Protein AF-0000000068981757 (afdb_homodimer)

Sequence (372 aa):
ISCTNTSRTVYPTRSKARTVGTNPITIAAPSSKPGDEFVLDMATSAVALGKLEMCRRRGLPIPEGWGADKNGRSTSEPAVAIEEGALMPLGGEERNSGYKGYGLGMVVELFCGILADAAYGPNIRRWMNTDRAANLGQSFVAIDPNAFAPGFGQRLSEYMNIMRNLPRNQLADRLKVPRVPILKQLISCTNTSRTVYPTRSKARTVGTNPITIAAPSSKPGDEFVLDMATSAVALGKLEMCRRRGLPIPEGWGADKNGRSTSEPAVAIEEGALMPLGGEERNSGYKGYGLGMVVELFCGILADAAYGPNIRRWMNTDRAANLGQSFVAIDPNAFAPGFGQRLSEYMNIMRNLPRNQLADRLKVPRVPILKQL

InterPro domains:
  IPR003767 Malate/L-lactate dehydrogenase-like [PF02615] (1-178)
  IPR003767 Malate/L-lactate dehydrogenase-like [PTHR11091] (1-178)
  IPR036111 Malate/L-sulfolactate/L-lactate dehydrogenase-like superfamily [SSF89733] (1-173)
  IPR043143 Malate/L-sulfolactate/L-lactate dehydrogenase-like, NADPH binding domain [G3DSA:3.30.1370.60] (1-176)

Secondary structure (DSSP, 8-state):
-EEE---S-BPPTTB-S--B----EEEEE--SSTT--EEEEE-SBSS-HHHHHHHHHHT----TTSEE-TTS-EES-HHHHHHTSEEPBTT-SGGGTHHHHHHHHHHHHIIIIITTT---GGGS--TTSTTS-----EEE----GGGT-S-HHHHHHHHHHHHHTSPBPTT-SS---S----TT--/-EEE-----BPPTTB-S--B----EEEEE--SSTT--EEEEE-SBSS-HHHHHHHHHHT----TTSEE-TTS-EES-HHHHHHTSEEPBTT-SGGGTHHHHHHHHHHHHIIIIITTT---GGGS--TTSTTS-----EEE----GGGT-S-HHHHHHHHHHHHHTSPBPTT-SS---S----TT--

Solvent-accessible surface area (backbone atoms only — not comparable to full-atom values): 18644 Å² total; per-residue (Å²): 62,37,33,34,38,52,66,56,44,15,23,43,52,43,22,44,42,62,68,37,24,43,16,35,43,32,42,66,45,76,32,70,41,92,88,32,32,38,29,42,76,41,55,24,17,25,54,57,70,66,58,44,50,49,28,42,75,68,71,39,74,45,59,78,26,39,21,14,31,61,59,44,44,68,33,42,46,36,59,46,13,70,76,56,33,19,35,19,14,22,18,18,47,67,92,40,34,3,51,56,16,32,47,49,24,48,49,24,39,42,49,7,10,41,38,61,66,29,64,45,64,75,71,38,56,66,70,76,51,78,78,65,80,79,70,64,22,69,34,78,52,86,79,67,50,70,80,67,33,83,63,40,26,55,50,38,28,52,40,48,51,53,63,56,64,52,56,60,14,84,86,36,93,61,58,75,67,57,38,69,69,72,68,66,84,104,62,37,30,35,37,50,67,58,45,16,24,41,51,45,22,46,40,64,66,36,23,43,16,33,43,32,41,67,45,77,31,69,41,93,88,33,32,38,28,40,76,41,54,24,20,24,54,57,69,67,58,44,51,51,29,40,75,69,71,39,74,44,58,76,26,39,21,14,29,61,59,44,44,67,32,42,46,35,58,48,14,68,75,56,34,19,34,18,15,22,18,19,47,67,94,40,32,3,51,55,16,32,46,48,23,48,49,23,39,42,50,9,9,43,40,62,67,30,63,44,64,77,71,38,56,66,69,76,52,76,78,64,78,79,71,65,23,67,33,77,50,86,80,66,52,72,77,66,31,81,63,41,24,55,49,38,29,52,39,48,53,51,62,55,64,51,55,60,14,84,86,35,92,63,60,75,67,57,37,71,70,70,70,66,83,104

pLDDT: mean 83.39, std 18.94, range [26.08, 97.56]

Foldseek 3Di:
DKWKFDDQFEAAAPGFDRWFALTWDWDWDAAPDPFLIFIDIGGQFQDHLVVLVVCQVVVHFQDFQQFDANVRHTGRHSCRRRPGGGGQGRLGHVVSPSNVSSVVRVVSLCQFPVVVVFQGTPSVDPPVVVPDDSRMGMHDDDDDPVVPPPDPNVVSSVVSVPQFPDDDDPVDPGDDGRTPPPPPVD/DKWKFDDQFEAAAPGFDRWFALTWDWDWDAAPDPFLIFIDIGGQFQDDLVVLVVCQVVVHFQDFQQFDANVRHTGRHSCRRRPGGGGQGRLGHVVSPSNVSSVVRVVSLCQFPVVVVHQGTPSLDPPVVVPDDSRMGMHDDDDDVVVPPPDVNVVSSVVSVPQFPDDDDPVDPGDDGRTDPPPPVD

Structure (mmCIF, N/CA/C/O backbone):
data_AF-0000000068981757-model_v1
#
loop_
_entity.id
_entity.type
_entity.pdbx_description
1 polymer 'Putative oxidoreductase YjmC'
#
loop_
_atom_site.group_PDB
_atom_site.id
_atom_site.type_symbol
_atom_site.label_atom_id
_atom_site.label_alt_id
_atom_site.label_comp_id
_atom_site.label_asym_id
_atom_site.label_entity_id
_atom_site.label_seq_id
_atom_site.pdbx_PDB_ins_code
_atom_site.Cartn_x
_atom_site.Cartn_y
_atom_site.Cartn_z
_atom_site.occupancy
_atom_site.B_iso_or_equiv
_atom_site.auth_seq_id
_atom_site.auth_comp_id
_atom_site.auth_asym_id
_atom_site.auth_atom_id
_atom_site.pdbx_PDB_model_num
ATOM 1 N N . ILE A 1 1 ? 11.672 3.875 -10.422 1 90.81 1 ILE A N 1
ATOM 2 C CA . ILE A 1 1 ? 10.719 4.254 -9.383 1 90.81 1 ILE A CA 1
ATOM 3 C C . ILE A 1 1 ? 10.508 5.766 -9.406 1 90.81 1 ILE A C 1
ATOM 5 O O . ILE A 1 1 ? 11.469 6.535 -9.422 1 90.81 1 ILE A O 1
ATOM 9 N N . SER A 1 2 ? 9.328 6.086 -9.555 1 91.25 2 SER A N 1
ATOM 10 C CA . SER A 1 2 ? 9.008 7.508 -9.547 1 91.25 2 SER A CA 1
ATOM 11 C C . SER A 1 2 ? 7.875 7.816 -8.578 1 91.25 2 SER A C 1
ATOM 13 O O . SER A 1 2 ? 6.949 7.016 -8.422 1 91.25 2 SER A O 1
ATOM 15 N N . CYS A 1 3 ? 7.984 8.906 -7.875 1 91.12 3 CYS A N 1
ATOM 16 C CA . CYS A 1 3 ? 6.949 9.383 -6.965 1 91.12 3 CYS A CA 1
ATOM 17 C C . CYS A 1 3 ? 6.641 10.852 -7.223 1 91.12 3 CYS A C 1
ATOM 19 O O . CYS A 1 3 ? 7.516 11.617 -7.641 1 91.12 3 CYS A O 1
ATOM 21 N N . THR A 1 4 ? 5.41 11.18 -7.047 1 87.31 4 THR A N 1
ATOM 22 C CA . THR A 1 4 ? 4.984 12.57 -7.172 1 87.31 4 THR A CA 1
ATOM 23 C C . THR A 1 4 ? 4.051 12.953 -6.031 1 87.31 4 THR A C 1
ATOM 25 O O . THR A 1 4 ? 3.133 12.203 -5.691 1 87.31 4 THR A O 1
ATOM 28 N N . ASN A 1 5 ? 4.391 13.984 -5.379 1 87.06 5 ASN A N 1
ATOM 29 C CA . ASN A 1 5 ? 3.459 14.508 -4.387 1 87.06 5 ASN A CA 1
ATOM 30 C C . ASN A 1 5 ? 2.354 15.336 -5.035 1 87.06 5 ASN A C 1
ATOM 32 O O . ASN A 1 5 ? 2.592 16.031 -6.023 1 87.06 5 ASN A O 1
ATOM 36 N N . THR A 1 6 ? 1.183 15.18 -4.562 1 85.44 6 THR A N 1
ATOM 37 C CA . THR A 1 6 ? 0.038 15.883 -5.129 1 85.44 6 THR A CA 1
ATOM 38 C C . THR A 1 6 ? -0.655 16.734 -4.066 1 85.44 6 THR A C 1
ATOM 40 O O . THR A 1 6 ? -0.184 16.812 -2.928 1 85.44 6 THR A O 1
ATOM 43 N N . SER A 1 7 ? -1.714 17.344 -4.465 1 85.31 7 SER A N 1
ATOM 44 C CA . SER A 1 7 ? -2.471 18.172 -3.537 1 85.31 7 SER A CA 1
ATOM 45 C C . SER A 1 7 ? -3.025 17.359 -2.379 1 85.31 7 SER A C 1
ATOM 47 O O . SER A 1 7 ? -3.312 16.172 -2.535 1 85.31 7 SER A O 1
ATOM 49 N N . ARG A 1 8 ? -3.154 18.031 -1.293 1 88.81 8 ARG A N 1
ATOM 50 C CA . ARG A 1 8 ? -3.643 17.391 -0.076 1 88.81 8 ARG A CA 1
ATOM 51 C C . ARG A 1 8 ? -5.133 17.078 -0.18 1 88.81 8 ARG A C 1
ATOM 53 O O . ARG A 1 8 ? -5.965 18 -0.172 1 88.81 8 ARG A O 1
ATOM 60 N N . THR A 1 9 ? -5.496 15.805 -0.36 1 93.44 9 THR A N 1
ATOM 61 C CA . THR A 1 9 ? -6.895 15.43 -0.551 1 93.44 9 THR A CA 1
ATOM 62 C C . THR A 1 9 ? -7.238 14.195 0.274 1 93.44 9 THR A C 1
ATOM 64 O O . THR A 1 9 ? -8.336 13.648 0.149 1 93.44 9 THR A O 1
ATOM 67 N N . VAL A 1 10 ? -6.344 13.75 1.125 1 96.06 10 VAL A N 1
ATOM 68 C CA . VAL A 1 10 ? -6.539 12.508 1.862 1 96.06 10 VAL A CA 1
ATOM 69 C C . VAL A 1 10 ? -6.461 12.773 3.363 1 96.06 10 VAL A C 1
ATOM 71 O O . VAL A 1 10 ? -5.594 13.523 3.822 1 96.06 10 VAL A O 1
ATOM 74 N N . TYR A 1 11 ? -7.414 12.148 4.109 1 95.44 11 TYR A N 1
ATOM 75 C CA . TYR A 1 11 ? -7.297 12.109 5.562 1 95.44 11 TYR A CA 1
ATOM 76 C C . TYR A 1 11 ? -6.305 11.039 6 1 95.44 11 TYR A C 1
ATOM 78 O O . TYR A 1 11 ? -6.473 9.859 5.68 1 95.44 11 TYR A O 1
ATOM 86 N N . PRO A 1 12 ? -5.254 11.453 6.723 1 94.44 12 PRO A N 1
ATOM 87 C CA . PRO A 1 12 ? -4.496 10.398 7.402 1 94.44 12 PRO A CA 1
ATOM 88 C C . PRO A 1 12 ? -5.359 9.562 8.344 1 94.44 12 PRO A C 1
ATOM 90 O O . PRO A 1 12 ? -6.383 10.047 8.836 1 94.44 12 PRO A O 1
ATOM 93 N N . THR A 1 13 ? -4.988 8.289 8.516 1 94.19 13 THR A N 1
ATOM 94 C CA . THR A 1 13 ? -5.715 7.438 9.453 1 94.19 13 THR A CA 1
ATOM 95 C C . THR A 1 13 ? -5.828 8.117 10.812 1 94.19 13 THR A C 1
ATOM 97 O O . THR A 1 13 ? -4.848 8.664 11.328 1 94.19 13 THR A O 1
ATOM 100 N N . ARG A 1 14 ? -7.016 8.195 11.336 1 93.44 14 ARG A N 1
ATOM 101 C CA . ARG A 1 14 ? -7.367 8.734 12.648 1 93.44 14 ARG A CA 1
ATOM 102 C C . ARG A 1 14 ? -7.438 10.258 12.617 1 93.44 14 ARG A C 1
ATOM 104 O O . ARG A 1 14 ? -7.598 10.898 13.656 1 93.44 14 ARG A O 1
ATOM 111 N N . SER A 1 15 ? -7.285 10.836 11.5 1 93.25 15 SER A N 1
ATOM 112 C CA . SER A 1 15 ? -7.34 12.289 11.375 1 93.25 15 SER A CA 1
ATOM 113 C C . SER A 1 15 ? -8.5 12.719 10.477 1 93.25 15 SER A C 1
ATOM 115 O O . SER A 1 15 ? -9.008 11.922 9.688 1 93.25 15 SER A O 1
ATOM 117 N N . LYS A 1 16 ? -8.883 14.016 10.594 1 93.56 16 LYS A N 1
ATOM 118 C CA . LYS A 1 16 ? -9.906 14.586 9.727 1 93.56 16 LYS A CA 1
ATOM 119 C C . LYS A 1 16 ? -9.391 15.844 9.023 1 93.56 16 LYS A C 1
ATOM 121 O O . LYS A 1 16 ? -10.172 16.734 8.68 1 93.56 16 LYS A O 1
ATOM 126 N N . ALA A 1 17 ? -8.125 15.922 8.93 1 93.25 17 ALA A N 1
ATOM 127 C CA . ALA A 1 17 ? -7.496 17.016 8.203 1 93.25 17 ALA A CA 1
ATOM 128 C C . ALA A 1 17 ? -6.871 16.531 6.898 1 93.25 17 ALA A C 1
ATOM 130 O O . ALA A 1 17 ? -6.082 15.578 6.902 1 93.25 17 ALA A O 1
ATOM 131 N N . ARG A 1 18 ? -7.266 17.188 5.832 1 92.88 18 ARG A N 1
ATOM 132 C CA . ARG A 1 18 ? -6.613 16.891 4.562 1 92.88 18 ARG A CA 1
ATOM 133 C C . ARG A 1 18 ? -5.133 17.25 4.605 1 92.88 18 ARG A C 1
ATOM 135 O O . ARG A 1 18 ? -4.777 18.422 4.645 1 92.88 18 ARG A O 1
ATOM 142 N N . THR A 1 19 ? -4.301 16.219 4.574 1 90.38 19 THR A N 1
ATOM 143 C CA . THR A 1 19 ? -2.904 16.578 4.781 1 90.38 19 THR A CA 1
ATOM 144 C C . THR A 1 19 ? -2.002 15.812 3.814 1 90.38 19 THR A C 1
ATOM 146 O O . THR A 1 19 ? -0.873 16.234 3.549 1 90.38 19 THR A O 1
ATOM 149 N N . VAL A 1 20 ? -2.449 14.75 3.293 1 90.69 20 VAL A N 1
ATOM 150 C CA . VAL A 1 20 ? -1.664 13.945 2.363 1 90.69 20 VAL A CA 1
ATOM 151 C C . VAL A 1 20 ? -2.342 13.922 0.996 1 90.69 20 VAL A C 1
ATOM 153 O O . VAL A 1 20 ? -3.564 14.047 0.901 1 90.69 20 VAL A O 1
ATOM 156 N N . GLY A 1 21 ? -1.584 13.867 -0.047 1 91.81 21 GLY A N 1
ATOM 157 C CA . GLY A 1 21 ? -2.17 13.719 -1.369 1 91.81 21 GLY A CA 1
ATOM 158 C C . GLY A 1 21 ? -2.445 12.273 -1.738 1 91.81 21 GLY A C 1
ATOM 159 O O . GLY A 1 21 ? -2.238 11.367 -0.926 1 91.81 21 GLY A O 1
ATOM 160 N N . THR A 1 22 ? -2.982 12.125 -2.982 1 92.81 22 THR A N 1
ATOM 161 C CA . THR A 1 22 ? -3.076 10.766 -3.506 1 92.81 22 THR A CA 1
ATOM 162 C C . THR A 1 22 ? -1.687 10.18 -3.73 1 92.81 22 THR A C 1
ATOM 164 O O . THR A 1 22 ? -1.535 8.961 -3.852 1 92.81 22 THR A O 1
ATOM 167 N N . ASN A 1 23 ? -0.617 10.984 -3.865 1 93.06 23 ASN A N 1
ATOM 168 C CA . ASN A 1 23 ? 0.818 10.719 -3.836 1 93.06 23 ASN A CA 1
ATOM 169 C C . ASN A 1 23 ? 1.164 9.406 -4.531 1 93.06 23 ASN A C 1
ATOM 171 O O . ASN A 1 23 ? 1.59 8.453 -3.879 1 93.06 23 ASN A O 1
ATOM 175 N N . PRO A 1 24 ? 1.063 9.383 -5.855 1 94.12 24 PRO A N 1
ATOM 176 C CA . PRO A 1 24 ? 1.257 8.141 -6.598 1 94.12 24 PRO A CA 1
ATOM 177 C C . PRO A 1 24 ? 2.707 7.656 -6.578 1 94.12 24 PRO A C 1
ATOM 179 O O . PRO A 1 24 ? 3.629 8.469 -6.473 1 94.12 24 PRO A O 1
ATOM 182 N N . ILE A 1 25 ? 2.85 6.344 -6.59 1 93.94 25 ILE A N 1
ATOM 183 C CA . ILE A 1 25 ? 4.117 5.645 -6.766 1 93.94 25 ILE A CA 1
ATOM 184 C C . ILE A 1 25 ? 4.098 4.863 -8.078 1 93.94 25 ILE A C 1
ATOM 186 O O . ILE A 1 25 ? 3.143 4.137 -8.359 1 93.94 25 ILE A O 1
ATOM 190 N N . THR A 1 26 ? 5.074 5.074 -8.867 1 93.69 26 THR A N 1
ATOM 191 C CA . THR A 1 26 ? 5.219 4.332 -10.117 1 93.69 26 THR A CA 1
ATOM 192 C C . THR A 1 26 ? 6.504 3.512 -10.109 1 93.69 26 THR A C 1
ATOM 194 O O . THR A 1 26 ? 7.578 4.031 -9.805 1 93.69 26 THR A O 1
ATOM 197 N N . ILE A 1 27 ? 6.395 2.256 -10.344 1 93.62 27 ILE A N 1
ATOM 198 C CA . ILE A 1 27 ? 7.535 1.355 -10.477 1 93.62 27 ILE A CA 1
ATOM 199 C C . ILE A 1 27 ? 7.465 0.628 -11.82 1 93.62 27 ILE A C 1
ATOM 201 O O . ILE A 1 27 ? 6.449 0.013 -12.148 1 93.62 27 ILE A O 1
ATOM 205 N N . ALA A 1 28 ? 8.484 0.773 -12.57 1 93.5 28 ALA A N 1
ATOM 206 C CA . ALA A 1 28 ? 8.539 0.114 -13.867 1 93.5 28 ALA A CA 1
ATOM 207 C C . ALA A 1 28 ? 9.836 -0.675 -14.031 1 93.5 28 ALA A C 1
ATOM 209 O O . ALA A 1 28 ? 10.898 -0.227 -13.594 1 93.5 28 ALA A O 1
ATOM 210 N N . ALA A 1 29 ? 9.742 -1.811 -14.586 1 92.12 29 ALA A N 1
ATOM 211 C CA . ALA A 1 29 ? 10.891 -2.666 -14.875 1 92.12 29 ALA A CA 1
ATOM 212 C C . ALA A 1 29 ? 10.797 -3.266 -16.281 1 92.12 29 ALA A C 1
ATOM 214 O O . ALA A 1 29 ? 9.758 -3.812 -16.656 1 92.12 29 ALA A O 1
ATOM 215 N N . PRO A 1 30 ? 11.797 -3.195 -17.016 1 90 30 PRO A N 1
ATOM 216 C CA . PRO A 1 30 ? 11.797 -3.736 -18.375 1 90 30 PRO A CA 1
ATOM 217 C C . PRO A 1 30 ? 11.945 -5.258 -18.406 1 90 30 PRO A C 1
ATOM 219 O O . PRO A 1 30 ? 12.594 -5.832 -17.531 1 90 30 PRO A O 1
ATOM 222 N N . SER A 1 31 ? 11.312 -5.812 -19.344 1 90.69 31 SER A N 1
ATOM 223 C CA . SER A 1 31 ? 11.43 -7.242 -19.609 1 90.69 31 SER A CA 1
ATOM 224 C C . SER A 1 31 ? 12.133 -7.512 -20.938 1 90.69 31 SER A C 1
ATOM 226 O O . SER A 1 31 ? 12.258 -6.609 -21.766 1 90.69 31 SER A O 1
ATOM 228 N N . SER A 1 32 ? 12.688 -8.719 -21.062 1 89.38 32 SER A N 1
ATOM 229 C CA . SER A 1 32 ? 13.305 -9.102 -22.328 1 89.38 32 SER A CA 1
ATOM 230 C C . SER A 1 32 ? 12.258 -9.367 -23.406 1 89.38 32 SER A C 1
ATOM 232 O O . SER A 1 32 ? 12.562 -9.352 -24.594 1 89.38 32 SER A O 1
ATOM 234 N N . LYS A 1 33 ? 11.078 -9.578 -23.031 1 90.94 33 LYS A N 1
ATOM 235 C CA . LYS A 1 33 ? 9.977 -9.836 -23.953 1 90.94 33 LYS A CA 1
ATOM 236 C C . LYS A 1 33 ? 8.977 -8.68 -23.953 1 90.94 33 LYS A C 1
ATOM 238 O O . LYS A 1 33 ? 8.438 -8.328 -22.906 1 90.94 33 LYS A O 1
ATOM 243 N N . PRO A 1 34 ? 8.719 -8.188 -25.172 1 88.25 34 PRO A N 1
ATOM 244 C CA . PRO A 1 34 ? 7.711 -7.121 -25.234 1 88.25 34 PRO A CA 1
ATOM 245 C C . PRO A 1 34 ? 6.363 -7.551 -24.656 1 88.25 34 PRO A C 1
ATOM 247 O O . PRO A 1 34 ? 5.898 -8.656 -24.938 1 88.25 34 PRO A O 1
ATOM 250 N N . GLY A 1 35 ? 5.84 -6.68 -23.844 1 87.25 35 GLY A N 1
ATOM 251 C CA . GLY A 1 35 ? 4.547 -6.98 -23.25 1 87.25 35 GLY A CA 1
ATOM 252 C C . GLY A 1 35 ? 4.648 -7.559 -21.859 1 87.25 35 GLY A C 1
ATOM 253 O O . GLY A 1 35 ? 3.652 -7.637 -21.141 1 87.25 35 GLY A O 1
ATOM 254 N N . ASP A 1 36 ? 5.891 -7.93 -21.469 1 90.19 36 ASP A N 1
ATOM 255 C CA . ASP A 1 36 ? 6.086 -8.523 -20.156 1 90.19 36 ASP A CA 1
ATOM 256 C C . ASP A 1 36 ? 6.766 -7.547 -19.203 1 90.19 36 ASP A C 1
ATOM 258 O O . ASP A 1 36 ? 7.379 -7.953 -18.219 1 90.19 36 ASP A O 1
ATOM 262 N N . GLU A 1 37 ? 6.691 -6.285 -19.562 1 92.44 37 GLU A N 1
ATOM 263 C CA . GLU A 1 37 ? 7.223 -5.277 -18.656 1 92.44 37 GLU A CA 1
ATOM 264 C C . GLU A 1 37 ? 6.363 -5.152 -17.406 1 92.44 37 GLU A C 1
ATOM 266 O O . GLU A 1 37 ? 5.164 -5.445 -17.438 1 92.44 37 GLU A O 1
ATOM 271 N N . PHE A 1 38 ? 6.98 -4.863 -16.406 1 93.44 38 PHE A N 1
ATOM 272 C CA . PHE A 1 38 ? 6.262 -4.582 -15.172 1 93.44 38 PHE A CA 1
ATOM 273 C C . PHE A 1 38 ? 6.059 -3.08 -15 1 93.44 38 PHE A C 1
ATOM 275 O O . PHE A 1 38 ? 7.02 -2.311 -15.031 1 93.44 38 PHE A O 1
ATOM 282 N N . VAL A 1 39 ? 4.809 -2.631 -14.859 1 93.75 39 VAL A N 1
ATOM 283 C CA . VAL A 1 39 ? 4.52 -1.226 -14.594 1 93.75 39 VAL A CA 1
ATOM 284 C C . VAL A 1 39 ? 3.412 -1.112 -13.547 1 93.75 39 VAL A C 1
ATOM 286 O O . VAL A 1 39 ? 2.258 -1.453 -13.82 1 93.75 39 VAL A O 1
ATOM 289 N N . LEU A 1 40 ? 3.811 -0.691 -12.422 1 94.38 40 LEU A N 1
ATOM 290 C CA . LEU A 1 40 ? 2.865 -0.365 -11.359 1 94.38 40 LEU A CA 1
ATOM 291 C C . LEU A 1 40 ? 2.746 1.145 -11.18 1 94.38 40 LEU A C 1
ATOM 293 O O . LEU A 1 40 ? 3.732 1.817 -10.875 1 94.38 40 LEU A O 1
ATOM 297 N N . ASP A 1 41 ? 1.637 1.635 -11.477 1 93.12 41 ASP A N 1
ATOM 298 C CA . ASP A 1 41 ? 1.3 3.037 -11.25 1 93.12 41 ASP A CA 1
ATOM 299 C C . ASP A 1 41 ? 0.074 3.17 -10.352 1 93.12 41 ASP A C 1
ATOM 301 O O . ASP A 1 41 ? -1.053 2.924 -10.781 1 93.12 41 ASP A O 1
ATOM 305 N N . MET A 1 42 ? 0.301 3.639 -9.117 1 94.5 42 MET A N 1
ATOM 306 C CA . MET A 1 42 ? -0.804 3.598 -8.156 1 94.5 42 MET A CA 1
ATOM 307 C C . MET A 1 42 ? -0.78 4.816 -7.246 1 94.5 42 MET A C 1
ATOM 309 O O . MET A 1 42 ? 0.289 5.262 -6.82 1 94.5 42 MET A O 1
ATOM 313 N N . ALA A 1 43 ? -2.016 5.293 -7.023 1 95.62 43 ALA A N 1
ATOM 314 C CA . ALA A 1 43 ? -2.164 6.238 -5.922 1 95.62 43 ALA A CA 1
ATOM 315 C C . ALA A 1 43 ? -2.016 5.539 -4.574 1 95.62 43 ALA A C 1
ATOM 317 O O . ALA A 1 43 ? -2.262 4.336 -4.461 1 95.62 43 ALA A O 1
ATOM 318 N N . THR A 1 44 ? -1.582 6.242 -3.51 1 97.06 44 THR A N 1
ATOM 319 C CA . THR A 1 44 ? -1.475 5.668 -2.174 1 97.06 44 THR A CA 1
ATOM 320 C C . THR A 1 44 ? -2.783 5.828 -1.407 1 97.06 44 THR A C 1
ATOM 322 O O . THR A 1 44 ? -2.887 5.422 -0.249 1 97.06 44 THR A O 1
ATOM 325 N N . SER A 1 45 ? -3.77 6.457 -2.031 1 97.06 45 SER A N 1
ATOM 326 C CA . SER A 1 45 ? -5.141 6.48 -1.532 1 97.06 45 SER A CA 1
ATOM 327 C C . SER A 1 45 ? -5.922 5.262 -2.01 1 97.06 45 SER A C 1
ATOM 329 O O . SER A 1 45 ? -5.469 4.531 -2.893 1 97.06 45 SER A O 1
ATOM 331 N N . ALA A 1 46 ? -7.039 5.047 -1.362 1 96.12 46 ALA A N 1
ATOM 332 C CA . ALA A 1 46 ? -7.875 3.91 -1.738 1 96.12 46 ALA A CA 1
ATOM 333 C C . ALA A 1 46 ? -8.273 3.982 -3.211 1 96.12 46 ALA A C 1
ATOM 335 O O . ALA A 1 46 ? -8.203 2.982 -3.928 1 96.12 46 ALA A O 1
ATOM 336 N N . VAL A 1 47 ? -8.664 5.164 -3.619 1 94.56 47 VAL A N 1
ATOM 337 C CA . VAL A 1 47 ? -9.008 5.414 -5.016 1 94.56 47 VAL A CA 1
ATOM 338 C C . VAL A 1 47 ? -8.5 6.793 -5.434 1 94.56 47 VAL A C 1
ATOM 340 O O . VAL A 1 47 ? -8.133 7.609 -4.586 1 94.56 47 VAL A O 1
ATOM 343 N N . ALA A 1 48 ? -8.438 6.938 -6.758 1 91.19 48 ALA A N 1
ATOM 344 C CA . ALA A 1 48 ? -8.078 8.25 -7.273 1 91.19 48 ALA A CA 1
ATOM 345 C C . ALA A 1 48 ? -9.234 9.234 -7.133 1 91.19 48 ALA A C 1
ATOM 347 O O . ALA A 1 48 ? -10.398 8.844 -7.199 1 91.19 48 ALA A O 1
ATOM 348 N N . LEU A 1 49 ? -8.922 10.477 -7.004 1 91.62 49 LEU A N 1
ATOM 349 C CA . LEU A 1 49 ? -9.93 11.516 -6.902 1 91.62 49 LEU A CA 1
ATOM 350 C C . LEU A 1 49 ? -10.844 11.516 -8.125 1 91.62 49 LEU A C 1
ATOM 352 O O . LEU A 1 49 ? -12.055 11.734 -8 1 91.62 49 LEU A O 1
ATOM 356 N N . GLY A 1 50 ? -10.25 11.289 -9.266 1 91.31 50 GLY A N 1
ATOM 357 C CA . GLY A 1 50 ? -11.016 11.242 -10.5 1 91.31 50 GLY A CA 1
ATOM 358 C C . GLY A 1 50 ? -12.141 10.227 -10.469 1 91.31 50 GLY A C 1
ATOM 359 O O . GLY A 1 50 ? -13.219 10.461 -11.023 1 91.31 50 GLY A O 1
ATOM 360 N N . LYS A 1 51 ? -11.852 9.102 -9.898 1 92.38 51 LYS A N 1
ATOM 361 C CA . LYS A 1 51 ? -12.875 8.062 -9.805 1 92.38 51 LYS A CA 1
ATOM 362 C C . LYS A 1 51 ? -14.031 8.508 -8.914 1 92.38 51 LYS A C 1
ATOM 364 O O . LYS A 1 51 ? -15.195 8.219 -9.195 1 92.38 51 LYS A O 1
ATOM 369 N N . LEU A 1 52 ? -13.766 9.148 -7.816 1 93.44 52 LEU A N 1
ATOM 370 C CA . LEU A 1 52 ? -14.812 9.672 -6.949 1 93.44 52 LEU A CA 1
ATOM 371 C C . LEU A 1 52 ? -15.664 10.703 -7.688 1 93.44 52 LEU A C 1
ATOM 373 O O . LEU A 1 52 ? -16.891 10.711 -7.555 1 93.44 52 LEU A O 1
ATOM 377 N N . GLU A 1 53 ? -14.977 11.578 -8.43 1 94.31 53 GLU A N 1
ATOM 378 C CA . GLU A 1 53 ? -15.672 12.602 -9.203 1 94.31 53 GLU A CA 1
ATOM 379 C C . GLU A 1 53 ? -16.594 11.977 -10.242 1 94.31 53 GLU A C 1
ATOM 381 O O . GLU A 1 53 ? -17.703 12.469 -10.469 1 94.31 53 GLU A O 1
ATOM 386 N N . MET A 1 54 ? -16.062 10.984 -10.852 1 94.75 54 MET A N 1
ATOM 387 C CA . MET A 1 54 ? -16.891 10.266 -11.828 1 94.75 54 MET A CA 1
ATOM 388 C C . MET A 1 54 ? -18.141 9.695 -11.18 1 94.75 54 MET A C 1
ATOM 390 O O . MET A 1 54 ? -19.234 9.812 -11.727 1 94.75 54 MET A O 1
ATOM 394 N N . CYS A 1 55 ? -18.047 9.094 -10.008 1 95.88 55 CYS A N 1
ATOM 395 C CA . CYS A 1 55 ? -19.203 8.555 -9.289 1 95.88 55 CYS A CA 1
ATOM 396 C C . CYS A 1 55 ? -20.172 9.664 -8.906 1 95.88 55 CYS A C 1
ATOM 398 O O . CYS A 1 55 ? -21.391 9.484 -9.016 1 95.88 55 CYS A O 1
ATOM 400 N N . ARG A 1 56 ? -19.672 10.758 -8.469 1 95.06 56 ARG A N 1
ATOM 401 C CA . ARG A 1 56 ? -20.5 11.906 -8.125 1 95.06 56 ARG A CA 1
ATOM 402 C C . ARG A 1 56 ? -21.312 12.375 -9.328 1 95.06 56 ARG A C 1
ATOM 404 O O . ARG A 1 56 ? -22.516 12.594 -9.227 1 95.06 56 ARG A O 1
ATOM 411 N N . ARG A 1 57 ? -20.656 12.508 -10.406 1 95.88 57 ARG A N 1
ATOM 412 C CA . ARG A 1 57 ? -21.297 12.984 -11.625 1 95.88 57 ARG A CA 1
ATOM 413 C C . ARG A 1 57 ? -22.359 12.016 -12.102 1 95.88 57 ARG A C 1
ATOM 415 O O . ARG A 1 57 ? -23.391 12.438 -12.633 1 95.88 57 ARG A O 1
ATOM 422 N N . ARG A 1 58 ? -22.094 10.773 -11.898 1 96.62 58 ARG A N 1
ATOM 423 C CA . ARG A 1 58 ? -23.016 9.75 -12.367 1 96.62 58 ARG A CA 1
ATOM 424 C C . ARG A 1 58 ? -24.078 9.438 -11.312 1 96.62 58 ARG A C 1
ATOM 426 O O . ARG A 1 58 ? -24.969 8.617 -11.539 1 96.62 58 ARG A O 1
ATOM 433 N N . GLY A 1 59 ? -23.938 9.977 -10.195 1 94.88 59 GLY A N 1
ATOM 434 C CA . GLY A 1 59 ? -24.891 9.758 -9.117 1 94.88 59 GLY A CA 1
ATOM 435 C C . GLY A 1 59 ? -24.797 8.367 -8.516 1 94.88 59 GLY A C 1
ATOM 436 O O . GLY A 1 59 ? -25.812 7.785 -8.125 1 94.88 59 GLY A O 1
ATOM 437 N N . LEU A 1 60 ? -23.656 7.75 -8.508 1 96.25 60 LEU A N 1
ATOM 438 C CA . LEU A 1 60 ? -23.438 6.41 -7.973 1 96.25 60 LEU A CA 1
ATOM 439 C C . LEU A 1 60 ? -22.797 6.477 -6.59 1 96.25 60 LEU A C 1
ATOM 441 O O . LEU A 1 60 ? -21.938 7.316 -6.34 1 96.25 60 LEU A O 1
ATOM 445 N N . PRO A 1 61 ? -23.281 5.559 -5.738 1 96.75 61 PRO A N 1
ATOM 446 C CA . PRO A 1 61 ? -22.594 5.48 -4.445 1 96.75 61 PRO A CA 1
ATOM 447 C C . PRO A 1 61 ? -21.188 4.91 -4.559 1 96.75 61 PRO A C 1
ATOM 449 O O . PRO A 1 61 ? -20.828 4.336 -5.59 1 96.75 61 PRO A O 1
ATOM 452 N N . ILE A 1 62 ? -20.422 5.117 -3.572 1 96.12 62 ILE A N 1
ATOM 453 C CA . ILE A 1 62 ? -19.062 4.566 -3.557 1 96.12 62 ILE A CA 1
ATOM 454 C C . ILE A 1 62 ? -18.938 3.553 -2.422 1 96.12 62 ILE A C 1
ATOM 456 O O . ILE A 1 62 ? -19.641 3.639 -1.42 1 96.12 62 ILE A O 1
ATOM 460 N N . PRO A 1 63 ? -18.062 2.635 -2.566 1 94.81 63 PRO A N 1
ATOM 461 C CA . PRO A 1 63 ? -17.812 1.66 -1.499 1 94.81 63 PRO A CA 1
ATOM 462 C C . PRO A 1 63 ? -17.297 2.309 -0.217 1 94.81 63 PRO A C 1
ATOM 464 O O . PRO A 1 63 ? -16.641 3.354 -0.269 1 94.81 63 PRO A O 1
ATOM 467 N N . GLU A 1 64 ? -17.547 1.607 0.863 1 94.19 64 GLU A N 1
ATOM 468 C CA . GLU A 1 64 ? -16.922 2.02 2.117 1 94.19 64 GLU A CA 1
ATOM 469 C C . GLU A 1 64 ? -15.398 1.935 2.031 1 94.19 64 GLU A C 1
ATOM 471 O O . GLU A 1 64 ? -14.852 0.979 1.475 1 94.19 64 GLU A O 1
ATOM 476 N N . GLY A 1 65 ? -14.789 3.01 2.533 1 95.19 65 GLY A N 1
ATOM 477 C CA . GLY A 1 65 ? -13.336 2.984 2.549 1 95.19 65 GLY A CA 1
ATOM 478 C C . GLY A 1 65 ? -12.711 3.84 1.463 1 95.19 65 GLY A C 1
ATOM 479 O O . GLY A 1 65 ? -11.5 4.082 1.472 1 95.19 65 GLY A O 1
ATOM 480 N N . TRP A 1 66 ? -13.547 4.344 0.557 1 96.94 66 TRP A N 1
ATOM 481 C CA . TRP A 1 66 ? -13.039 5.191 -0.515 1 96.94 66 TRP A CA 1
ATOM 482 C C . TRP A 1 66 ? -12.852 6.625 -0.029 1 96.94 66 TRP A C 1
ATOM 484 O O . TRP A 1 66 ? -11.836 7.258 -0.326 1 96.94 66 TRP A O 1
ATOM 494 N N . GLY A 1 67 ? -13.883 7.07 0.661 1 97.12 67 GLY A N 1
ATOM 495 C CA . GLY A 1 67 ? -13.914 8.445 1.145 1 97.12 67 GLY A CA 1
ATOM 496 C C . GLY A 1 67 ? -14.523 8.57 2.527 1 97.12 67 GLY A C 1
ATOM 497 O O . GLY A 1 67 ? -15.195 7.656 3.004 1 97.12 67 GLY A O 1
ATOM 498 N N . ALA A 1 68 ? -14.258 9.734 3.158 1 96.75 68 ALA A N 1
ATOM 499 C CA . ALA A 1 68 ? -14.75 10.023 4.504 1 96.75 68 ALA A CA 1
ATOM 500 C C . ALA A 1 68 ? -15.484 11.359 4.543 1 96.75 68 ALA A C 1
ATOM 502 O O . ALA A 1 68 ? -15.266 12.219 3.688 1 96.75 68 ALA A O 1
ATOM 503 N N . ASP A 1 69 ? -16.328 11.484 5.539 1 96.56 69 ASP A N 1
ATOM 504 C CA . ASP A 1 69 ? -17.016 12.75 5.734 1 96.56 69 ASP A CA 1
ATOM 505 C C . ASP A 1 69 ? -16.172 13.711 6.57 1 96.56 69 ASP A C 1
ATOM 507 O O . ASP A 1 69 ? -15.008 13.438 6.852 1 96.56 69 ASP A O 1
ATOM 511 N N . LYS A 1 70 ? -16.797 14.789 6.926 1 95.38 70 LYS A N 1
ATOM 512 C CA . LYS A 1 70 ? -16.094 15.859 7.613 1 95.38 70 LYS A CA 1
ATOM 513 C C . LYS A 1 70 ? -15.578 15.398 8.977 1 95.38 70 LYS A C 1
ATOM 515 O O . LYS A 1 70 ? -14.672 16.016 9.547 1 95.38 70 LYS A O 1
ATOM 520 N N . ASN A 1 71 ? -16.172 14.297 9.516 1 93 71 ASN A N 1
ATOM 521 C CA . ASN A 1 71 ? -15.781 13.797 10.836 1 93 71 ASN A CA 1
ATOM 522 C C . ASN A 1 71 ? -14.781 12.648 10.727 1 93 71 ASN A C 1
ATOM 524 O O . ASN A 1 71 ? -14.398 12.062 11.742 1 93 71 ASN A O 1
ATOM 528 N N . GLY A 1 72 ? -14.375 12.312 9.531 1 92.12 72 GLY A N 1
ATOM 529 C CA . GLY A 1 72 ? -13.398 11.25 9.328 1 92.12 72 GLY A CA 1
ATOM 530 C C . GLY A 1 72 ? -14.016 9.867 9.258 1 92.12 72 GLY A C 1
ATOM 531 O O . GLY A 1 72 ? -13.312 8.859 9.312 1 92.12 72 GLY A O 1
ATOM 532 N N . ARG A 1 73 ? -15.375 9.859 9.117 1 92.81 73 ARG A N 1
ATOM 533 C CA . ARG A 1 73 ? -16.078 8.586 9.008 1 92.81 73 ARG A CA 1
ATOM 534 C C . ARG A 1 73 ? -16.328 8.227 7.543 1 92.81 73 ARG A C 1
ATOM 536 O O . ARG A 1 73 ? -16.688 9.086 6.742 1 92.81 73 ARG A O 1
ATOM 543 N N . SER A 1 74 ? -16.141 6.902 7.32 1 95.5 74 SER A N 1
ATOM 544 C CA . SER A 1 74 ? -16.359 6.449 5.949 1 95.5 74 SER A CA 1
ATOM 545 C C . SER A 1 74 ? -17.766 6.797 5.473 1 95.5 74 SER A C 1
ATOM 547 O O . SER A 1 74 ? -18.734 6.684 6.234 1 95.5 74 SER A O 1
ATOM 549 N N . THR A 1 75 ? -17.875 7.188 4.211 1 96.5 75 THR A N 1
ATOM 550 C CA . THR A 1 75 ? -19.172 7.523 3.621 1 96.5 75 THR A CA 1
ATOM 551 C C . THR A 1 75 ? -19.328 6.852 2.262 1 96.5 75 THR A C 1
ATOM 553 O O . THR A 1 75 ? -18.344 6.602 1.564 1 96.5 75 THR A O 1
ATOM 556 N N . SER A 1 76 ? -20.578 6.613 1.902 1 96.69 76 SER A N 1
ATOM 557 C CA . SER A 1 76 ? -20.859 6.059 0.583 1 96.69 76 SER A CA 1
ATOM 558 C C . SER A 1 76 ? -21.312 7.145 -0.384 1 96.69 76 SER A C 1
ATOM 560 O O . SER A 1 76 ? -21.672 6.855 -1.527 1 96.69 76 SER A O 1
ATOM 562 N N . GLU A 1 77 ? -21.297 8.406 0.088 1 96.56 77 GLU A N 1
ATOM 563 C CA . GLU A 1 77 ? -21.719 9.547 -0.727 1 96.56 77 GLU A CA 1
ATOM 564 C C . GLU A 1 77 ? -20.5 10.312 -1.255 1 96.56 77 GLU A C 1
ATOM 566 O O . GLU A 1 77 ? -19.859 11.047 -0.511 1 96.56 77 GLU A O 1
ATOM 571 N N . PRO A 1 78 ? -20.297 10.148 -2.568 1 96.69 78 PRO A N 1
ATOM 572 C CA . PRO A 1 78 ? -19.094 10.805 -3.105 1 96.69 78 PRO A CA 1
ATOM 573 C C . PRO A 1 78 ? -19.125 12.32 -2.936 1 96.69 78 PRO A C 1
ATOM 575 O O . PRO A 1 78 ? -18.078 12.945 -2.732 1 96.69 78 PRO A O 1
ATOM 578 N N . ALA A 1 79 ? -20.297 12.961 -3 1 96.19 79 ALA A N 1
ATOM 579 C CA . ALA A 1 79 ? -20.422 14.414 -2.85 1 96.19 79 ALA A CA 1
ATOM 580 C C . ALA A 1 79 ? -19.938 14.859 -1.471 1 96.19 79 ALA A C 1
ATOM 582 O O . ALA A 1 79 ? -19.25 15.875 -1.345 1 96.19 79 ALA A O 1
ATOM 583 N N . VAL A 1 80 ? -20.312 14.094 -0.5 1 96.5 80 VAL A N 1
ATOM 584 C CA . VAL A 1 80 ? -19.938 14.406 0.872 1 96.5 80 VAL A CA 1
ATOM 585 C C . VAL A 1 80 ? -18.406 14.312 1.016 1 96.5 80 VAL A C 1
ATOM 587 O O . VAL A 1 80 ? -17.781 15.195 1.601 1 96.5 80 VAL A O 1
ATOM 590 N N . ALA A 1 81 ? -17.828 13.25 0.498 1 96.44 81 ALA A N 1
ATOM 591 C CA . ALA A 1 81 ? -16.391 13.055 0.585 1 96.44 81 ALA A CA 1
ATOM 592 C C . ALA A 1 81 ? -15.633 14.164 -0.141 1 96.44 81 ALA A C 1
ATOM 594 O O . ALA A 1 81 ? -14.602 14.641 0.337 1 96.44 81 ALA A O 1
ATOM 595 N N . ILE A 1 82 ? -16.125 14.586 -1.261 1 95 82 ILE A N 1
ATOM 596 C CA . ILE A 1 82 ? -15.438 15.555 -2.107 1 95 82 ILE A CA 1
ATOM 597 C C . ILE A 1 82 ? -15.602 16.953 -1.524 1 95 82 ILE A C 1
ATOM 599 O O . ILE A 1 82 ? -14.633 17.719 -1.424 1 95 82 ILE A O 1
ATOM 603 N N . GLU A 1 83 ? -16.734 17.297 -1.078 1 94.38 83 GLU A N 1
ATOM 604 C CA . GLU A 1 83 ? -17.062 18.672 -0.699 1 94.38 83 GLU A CA 1
ATOM 605 C C . GLU A 1 83 ? -16.672 18.938 0.751 1 94.38 83 GLU A C 1
ATOM 607 O O . GLU A 1 83 ? -16.156 20.016 1.068 1 94.38 83 GLU A O 1
ATOM 612 N N . GLU A 1 84 ? -16.891 17.969 1.609 1 93.88 84 GLU A N 1
ATOM 613 C CA . GLU A 1 84 ? -16.75 18.234 3.037 1 93.88 84 GLU A CA 1
ATOM 614 C C . GLU A 1 84 ? -15.68 17.328 3.656 1 93.88 84 GLU A C 1
ATOM 616 O O . GLU A 1 84 ? -15.211 17.594 4.766 1 93.88 84 GLU A O 1
ATOM 621 N N . GLY A 1 85 ? -15.352 16.359 2.951 1 95.69 85 GLY A N 1
ATOM 622 C CA . GLY A 1 85 ? -14.477 15.359 3.537 1 95.69 85 GLY A CA 1
ATOM 623 C C . GLY A 1 85 ? -13.164 15.195 2.789 1 95.69 85 GLY A C 1
ATOM 624 O O . GLY A 1 85 ? -12.461 16.188 2.539 1 95.69 85 GLY A O 1
ATOM 625 N N . ALA A 1 86 ? -12.852 13.914 2.555 1 96.94 86 ALA A N 1
ATOM 626 C CA . ALA A 1 86 ? -11.578 13.594 1.921 1 96.94 86 ALA A CA 1
ATOM 627 C C . ALA A 1 86 ? -11.555 12.148 1.433 1 96.94 86 ALA A C 1
ATOM 629 O O . ALA A 1 86 ? -12.438 11.359 1.767 1 96.94 86 ALA A O 1
ATOM 630 N N . LEU A 1 87 ? -10.602 11.906 0.625 1 97.38 87 LEU A N 1
ATOM 631 C CA . LEU A 1 87 ? -10.281 10.516 0.308 1 97.38 87 LEU A CA 1
ATOM 632 C C . LEU A 1 87 ? -9.68 9.805 1.515 1 97.38 87 LEU A C 1
ATOM 634 O O . LEU A 1 87 ? -9.148 10.453 2.42 1 97.38 87 LEU A O 1
ATOM 638 N N . MET A 1 88 ? -9.805 8.508 1.518 1 97.56 88 MET A N 1
ATOM 639 C CA . MET A 1 88 ? -9.133 7.695 2.521 1 97.56 88 MET A CA 1
ATOM 640 C C . MET A 1 88 ? -7.871 7.055 1.944 1 97.56 88 MET A C 1
ATOM 642 O O . MET A 1 88 ? -7.746 6.906 0.727 1 97.56 88 MET A O 1
ATOM 646 N N . PRO A 1 89 ? -6.91 6.742 2.803 1 97.5 89 PRO A N 1
ATOM 647 C CA . PRO A 1 89 ? -5.707 6.07 2.303 1 97.5 89 PRO A CA 1
ATOM 648 C C . PRO A 1 89 ? -5.984 4.645 1.827 1 97.5 89 PRO A C 1
ATOM 650 O O . PRO A 1 89 ? -7.039 4.086 2.127 1 97.5 89 PRO A O 1
ATOM 653 N N . LEU A 1 90 ? -5.051 4.098 1 1 97.44 90 LEU A N 1
ATOM 654 C CA . LEU A 1 90 ? -5.164 2.689 0.638 1 97.44 90 LEU A CA 1
ATOM 655 C C . LEU A 1 90 ? -5.383 1.826 1.876 1 97.44 90 LEU A C 1
ATOM 657 O O . LEU A 1 90 ? -4.66 1.958 2.865 1 97.44 90 LEU A O 1
ATOM 661 N N . GLY A 1 91 ? -6.34 0.955 1.859 1 96.5 91 GLY A N 1
ATOM 662 C CA . GLY A 1 91 ? -6.77 0.183 3.016 1 96.5 91 GLY A CA 1
ATOM 663 C C . GLY A 1 91 ? -8.031 0.729 3.662 1 96.5 91 GLY A C 1
ATOM 664 O O . GLY A 1 91 ? -8.68 0.035 4.445 1 96.5 91 GLY A O 1
ATOM 665 N N . GLY A 1 92 ? -8.312 2.037 3.404 1 96 92 GLY A N 1
ATOM 666 C CA . GLY A 1 92 ? -9.539 2.646 3.902 1 96 92 GLY A CA 1
ATOM 667 C C . GLY A 1 92 ? -9.5 2.939 5.391 1 96 92 GLY A C 1
ATOM 668 O O . GLY A 1 92 ? -8.625 3.672 5.859 1 96 92 GLY A O 1
ATOM 669 N N . GLU A 1 93 ? -10.422 2.311 6.09 1 93.62 93 GLU A N 1
ATOM 670 C CA . GLU A 1 93 ? -10.523 2.52 7.531 1 93.62 93 GLU A CA 1
ATOM 671 C C . GLU A 1 93 ? -9.391 1.809 8.273 1 93.62 93 GLU A C 1
ATOM 673 O O . GLU A 1 93 ? -8.766 0.894 7.73 1 93.62 93 GLU A O 1
ATOM 678 N N . GLU A 1 94 ? -9.172 2.199 9.523 1 92.56 94 GLU A N 1
ATOM 6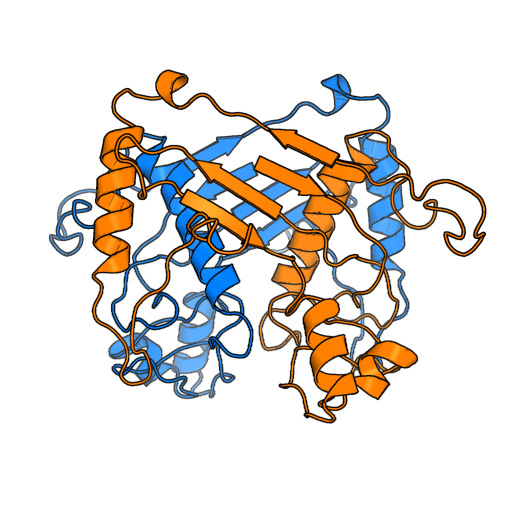79 C CA . GLU A 1 94 ? -8.102 1.631 10.344 1 92.56 94 GLU A CA 1
ATOM 680 C C . GLU A 1 94 ? -8.258 0.119 10.477 1 92.56 94 GLU A C 1
ATOM 682 O O . GLU A 1 94 ? -7.266 -0.614 10.469 1 92.56 94 GLU A O 1
ATOM 687 N N . ARG A 1 95 ? -9.492 -0.382 10.539 1 91.69 95 ARG A N 1
ATOM 688 C CA . ARG A 1 95 ? -9.734 -1.812 10.695 1 91.69 95 ARG A CA 1
ATOM 689 C C . ARG A 1 95 ? -9.242 -2.59 9.484 1 91.69 95 ARG A C 1
ATOM 691 O O . ARG A 1 95 ? -8.93 -3.779 9.586 1 91.69 95 ARG A O 1
ATOM 698 N N . ASN A 1 96 ? -9.125 -1.934 8.391 1 93.44 96 ASN A N 1
ATOM 699 C CA . ASN A 1 96 ? -8.648 -2.572 7.164 1 93.44 96 ASN A CA 1
ATOM 700 C C . ASN A 1 96 ? -7.242 -2.109 6.801 1 93.44 96 ASN A C 1
ATOM 702 O O . ASN A 1 96 ? -6.832 -2.209 5.645 1 93.44 96 ASN A O 1
ATOM 706 N N . SER A 1 97 ? -6.582 -1.509 7.777 1 94.38 97 SER A N 1
ATOM 707 C CA . SER A 1 97 ? -5.16 -1.187 7.703 1 94.38 97 SER A CA 1
ATOM 708 C C . SER A 1 97 ? -4.918 0.051 6.848 1 94.38 97 SER A C 1
ATOM 710 O O . SER A 1 97 ? -3.908 0.138 6.145 1 94.38 97 SER A O 1
ATOM 712 N N . GLY A 1 98 ? -5.824 0.991 6.918 1 95.19 98 GLY A N 1
ATOM 713 C CA . GLY A 1 98 ? -5.637 2.258 6.23 1 95.19 98 GLY A CA 1
ATOM 714 C C . GLY A 1 98 ? -4.34 2.951 6.598 1 95.19 98 GLY A C 1
ATOM 715 O O . GLY A 1 98 ? -3.803 3.736 5.812 1 95.19 98 GLY A O 1
ATOM 716 N N . TYR A 1 99 ? -3.77 2.598 7.77 1 94.75 99 TYR A N 1
ATOM 717 C CA . TYR A 1 99 ? -2.535 3.223 8.234 1 94.75 99 T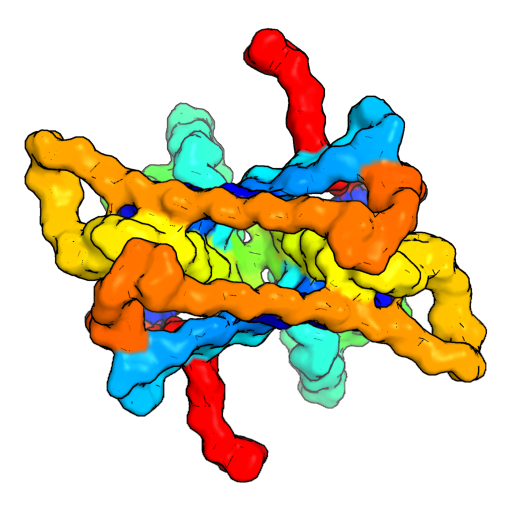YR A CA 1
ATOM 718 C C . TYR A 1 99 ? -1.36 2.836 7.348 1 94.75 99 TYR A C 1
ATOM 720 O O . TYR A 1 99 ? -0.354 3.547 7.297 1 94.75 99 TYR A O 1
ATOM 728 N N . LYS A 1 100 ? -1.466 1.738 6.664 1 95.75 100 LYS A N 1
ATOM 729 C CA . LYS A 1 100 ? -0.413 1.345 5.73 1 95.75 100 LYS A CA 1
ATOM 730 C C . LYS A 1 100 ? -0.39 2.258 4.508 1 95.75 100 LYS A C 1
ATOM 732 O O . LYS A 1 100 ? 0.675 2.711 4.086 1 95.75 100 LYS A O 1
ATOM 737 N N . GLY A 1 101 ? -1.583 2.521 3.965 1 96.62 101 GLY A N 1
ATOM 738 C CA . GLY A 1 101 ? -1.674 3.463 2.861 1 96.62 101 GLY A CA 1
ATOM 739 C C . GLY A 1 101 ? -1.253 4.871 3.238 1 96.62 101 GLY A C 1
ATOM 740 O O . GLY A 1 101 ? -0.596 5.559 2.455 1 96.62 101 GLY A O 1
ATOM 741 N N . TYR A 1 102 ? -1.695 5.254 4.422 1 95.81 102 TYR A N 1
ATOM 742 C CA . TYR A 1 102 ? -1.276 6.539 4.973 1 95.81 102 TYR A CA 1
ATOM 743 C C . TYR A 1 102 ? 0.242 6.621 5.074 1 95.81 102 TYR A C 1
ATOM 745 O O . TYR A 1 102 ? 0.846 7.609 4.656 1 95.81 102 TYR A O 1
ATOM 753 N N . GLY A 1 103 ? 0.853 5.59 5.523 1 95.62 103 GLY A N 1
ATOM 754 C CA . GLY A 1 103 ? 2.303 5.52 5.59 1 95.62 103 GLY A CA 1
ATOM 755 C C . GLY A 1 103 ? 2.971 5.633 4.234 1 95.62 103 GLY A C 1
ATOM 756 O O . GLY A 1 103 ? 3.977 6.332 4.086 1 95.62 103 GLY A O 1
ATOM 757 N N . LEU A 1 104 ? 2.416 4.992 3.277 1 96 104 LEU A N 1
ATOM 758 C CA . LEU A 1 104 ? 2.947 5.062 1.921 1 96 104 LEU A CA 1
ATOM 759 C C . LEU A 1 104 ? 2.859 6.484 1.377 1 96 104 LEU A C 1
ATOM 761 O O . LEU A 1 104 ? 3.777 6.957 0.703 1 96 104 LEU A O 1
ATOM 765 N N . GLY A 1 105 ? 1.716 7.121 1.655 1 95.12 105 GLY A N 1
ATOM 766 C CA . GLY A 1 105 ? 1.59 8.516 1.266 1 95.12 105 GLY A CA 1
ATOM 767 C C . GLY A 1 105 ? 2.676 9.398 1.852 1 95.12 105 GLY A C 1
ATOM 768 O O . GLY A 1 105 ? 3.189 10.297 1.175 1 95.12 105 GLY A O 1
ATOM 769 N N . MET A 1 106 ? 3.016 9.117 3.043 1 93.81 106 MET A N 1
ATOM 770 C CA . MET A 1 106 ? 4.062 9.883 3.709 1 93.81 106 MET A CA 1
ATOM 771 C C . MET A 1 106 ? 5.426 9.609 3.084 1 93.81 106 MET A C 1
ATOM 773 O O . MET A 1 106 ? 6.277 10.492 3.02 1 93.81 106 MET A O 1
ATOM 777 N N . VAL A 1 107 ? 5.617 8.406 2.689 1 93.44 107 VAL A N 1
ATOM 778 C CA . VAL A 1 107 ? 6.871 8.047 2.031 1 93.44 107 VAL A CA 1
ATOM 779 C C . VAL A 1 107 ? 7.062 8.906 0.784 1 93.44 107 VAL A C 1
ATOM 781 O O . VAL A 1 107 ? 8.164 9.406 0.531 1 93.44 107 VAL A O 1
ATOM 784 N N . VAL A 1 108 ? 6.027 9.07 0.031 1 92.69 108 VAL A N 1
ATOM 785 C CA . VAL A 1 108 ? 6.105 9.891 -1.171 1 92.69 108 VAL A CA 1
ATOM 786 C C . VAL A 1 108 ? 6.453 11.328 -0.791 1 92.69 108 VAL A C 1
ATOM 788 O O . VAL A 1 108 ? 7.258 11.977 -1.463 1 92.69 108 VAL A O 1
ATOM 791 N N . GLU A 1 109 ? 5.895 11.812 0.248 1 90.31 109 GLU A N 1
ATOM 792 C CA . GLU A 1 109 ? 6.23 13.148 0.724 1 90.31 109 GLU A CA 1
ATOM 793 C C . GLU A 1 109 ? 7.699 13.242 1.117 1 90.31 109 GLU A C 1
ATOM 795 O O . GLU A 1 109 ? 8.344 14.266 0.881 1 90.31 109 GLU A O 1
ATOM 800 N N . LEU A 1 110 ? 8.164 12.188 1.748 1 88.5 110 LEU A N 1
ATOM 801 C CA . LEU A 1 110 ? 9.562 12.141 2.164 1 88.5 110 LEU A CA 1
ATOM 802 C C . LEU A 1 110 ? 10.484 12.234 0.958 1 88.5 110 LEU A C 1
ATOM 804 O O . LEU A 1 110 ? 11.422 13.039 0.95 1 88.5 110 LEU A O 1
ATOM 808 N N . PHE A 1 111 ? 10.188 11.547 -0.071 1 87.38 111 PHE A N 1
ATOM 809 C CA . PHE A 1 111 ? 11.055 11.477 -1.245 1 87.38 111 PHE A CA 1
ATOM 810 C C . PHE A 1 111 ? 10.922 12.734 -2.094 1 87.38 111 PHE A C 1
ATOM 812 O O . PHE A 1 111 ? 11.891 13.172 -2.715 1 87.38 111 PHE A O 1
ATOM 819 N N . CYS A 1 112 ? 9.727 13.258 -2.146 1 83.31 112 CYS A N 1
ATOM 820 C CA . CYS A 1 112 ? 9.484 14.375 -3.051 1 83.31 112 CYS A CA 1
ATOM 821 C C . CYS A 1 112 ? 9.641 15.703 -2.328 1 83.31 112 CYS A C 1
ATOM 823 O O . CYS A 1 112 ? 9.992 16.719 -2.945 1 83.31 112 CYS A O 1
ATOM 825 N N . GLY A 1 113 ? 9.328 15.789 -1.124 1 76.12 113 GLY A N 1
ATOM 826 C CA . GLY A 1 113 ? 9.359 17.047 -0.396 1 76.12 113 GLY A CA 1
ATOM 827 C C . GLY A 1 113 ? 10.594 17.219 0.465 1 76.12 113 GLY A C 1
ATOM 828 O O . GLY A 1 113 ? 11.383 18.141 0.258 1 76.12 113 GLY A O 1
ATOM 829 N N . ILE A 1 114 ? 10.828 16.281 1.309 1 74.69 114 ILE A N 1
ATOM 830 C CA . ILE A 1 114 ? 11.836 16.438 2.352 1 74.69 114 ILE A CA 1
ATOM 831 C C . ILE A 1 114 ? 13.227 16.203 1.769 1 74.69 114 ILE A C 1
ATOM 833 O O . ILE A 1 114 ? 14.164 16.953 2.049 1 74.69 114 ILE A O 1
ATOM 837 N N . LEU A 1 115 ? 13.328 15.172 0.953 1 75.06 115 LEU A N 1
ATOM 838 C CA . LEU A 1 115 ? 14.617 14.852 0.35 1 75.06 115 LEU A CA 1
ATOM 839 C C . LEU A 1 115 ? 15 15.898 -0.695 1 75.06 115 LEU A C 1
ATOM 841 O O . LEU A 1 115 ? 16.172 16.281 -0.79 1 75.06 115 LEU A O 1
ATOM 845 N N . ALA A 1 116 ? 13.953 16.25 -1.609 1 65.06 116 ALA A N 1
ATOM 846 C CA . ALA A 1 116 ? 14.227 17.141 -2.732 1 65.06 116 ALA A CA 1
ATOM 847 C C . ALA A 1 116 ? 14.195 18.594 -2.291 1 65.06 116 ALA A C 1
ATOM 849 O O . ALA A 1 116 ? 14.477 19.5 -3.084 1 65.06 116 ALA A O 1
ATOM 850 N N . ASP A 1 117 ? 14.305 18.875 -0.885 1 58.69 117 ASP A N 1
ATOM 851 C CA . ASP A 1 117 ? 14.203 20.25 -0.37 1 58.69 117 ASP A CA 1
ATOM 852 C C . ASP A 1 117 ? 12.992 20.969 -0.956 1 58.69 117 ASP A C 1
ATOM 854 O O . ASP A 1 117 ? 13.008 22.188 -1.098 1 58.69 117 ASP A O 1
ATOM 858 N N . ALA A 1 118 ? 12.148 20.203 -1.562 1 54.41 118 ALA A N 1
ATOM 859 C CA . ALA A 1 118 ? 10.977 20.891 -2.09 1 54.41 118 ALA A CA 1
ATOM 860 C C . ALA A 1 118 ? 9.992 21.234 -0.974 1 54.41 118 ALA A C 1
ATOM 862 O O . ALA A 1 118 ? 10.109 20.719 0.144 1 54.41 118 ALA A O 1
ATOM 863 N N . ALA A 1 119 ? 9.195 22.25 -1.064 1 48.06 119 ALA A N 1
ATOM 864 C CA . ALA A 1 119 ? 8.203 22.703 -0.093 1 48.06 119 ALA A CA 1
ATOM 865 C C . ALA A 1 119 ? 7.496 21.531 0.559 1 48.06 119 ALA A C 1
ATOM 867 O O . ALA A 1 119 ? 7.094 20.578 -0.124 1 48.06 119 ALA A O 1
ATOM 868 N N . TYR A 1 120 ? 7.91 21.078 1.797 1 49.62 120 TYR A N 1
ATOM 869 C CA . TYR A 1 120 ? 7.293 19.953 2.512 1 49.62 120 TYR A CA 1
ATOM 870 C C . TYR A 1 120 ? 6.418 20.469 3.652 1 49.62 120 TYR A C 1
ATOM 872 O O . TYR A 1 120 ? 6.637 21.562 4.176 1 49.62 120 TYR A O 1
ATOM 880 N N . GLY A 1 121 ? 5.246 19.625 4.129 1 39.38 121 GLY A N 1
ATOM 881 C CA . GLY A 1 121 ? 4.367 19.828 5.27 1 39.38 121 GLY A CA 1
ATOM 882 C C . GLY A 1 121 ? 3.539 21.094 5.164 1 39.38 121 GLY A C 1
ATOM 883 O O . GLY A 1 121 ? 3.201 21.531 4.062 1 39.38 121 GLY A O 1
ATOM 884 N N . PRO A 1 122 ? 3.162 21.672 6.488 1 37.19 122 PRO A N 1
ATOM 885 C CA . PRO A 1 122 ? 2.439 22.938 6.5 1 37.19 122 PRO A CA 1
ATOM 886 C C . PRO A 1 122 ? 3.213 24.062 5.809 1 37.19 122 PRO A C 1
ATOM 888 O O . PRO A 1 122 ? 2.66 25.141 5.562 1 37.19 122 PRO A O 1
ATOM 891 N N . ASN A 1 123 ? 4.465 23.984 5.938 1 38.25 123 ASN A N 1
ATOM 892 C CA . ASN A 1 123 ? 5.152 25.078 5.266 1 38.25 123 ASN A CA 1
ATOM 893 C C . ASN A 1 123 ? 5.008 24.984 3.748 1 38.25 123 ASN A C 1
ATOM 895 O O . ASN A 1 123 ? 5.742 25.641 3.008 1 38.25 123 ASN A O 1
ATOM 899 N N . ILE A 1 124 ? 4.57 23.859 3.229 1 40.34 124 ILE A N 1
ATOM 900 C CA . ILE A 1 124 ? 3.709 24.078 2.072 1 40.34 124 ILE A CA 1
ATOM 901 C C . ILE A 1 124 ? 2.719 25.203 2.379 1 40.34 124 ILE A C 1
ATOM 903 O O . ILE A 1 124 ? 1.817 25.031 3.203 1 40.34 124 ILE A O 1
ATOM 907 N N . ARG A 1 125 ? 3.074 26.438 2.766 1 35.31 125 ARG A N 1
ATOM 908 C CA . ARG A 1 125 ? 2.164 27.578 2.746 1 35.31 125 ARG A CA 1
ATOM 909 C C . ARG A 1 125 ? 0.885 27.25 1.984 1 35.31 125 ARG A C 1
ATOM 911 O O . ARG A 1 125 ? 0.849 26.297 1.21 1 35.31 125 ARG A O 1
ATOM 918 N N . ARG A 1 126 ? -0.198 28.219 2.223 1 34.81 126 ARG A N 1
ATOM 919 C CA . ARG A 1 126 ? -1.507 28.234 1.577 1 34.81 126 ARG A CA 1
ATOM 920 C C . ARG A 1 126 ? -1.403 27.812 0.118 1 34.81 126 ARG A C 1
ATOM 922 O O . ARG A 1 126 ? -0.869 28.547 -0.715 1 34.81 126 ARG A O 1
ATOM 929 N N . TRP A 1 127 ? -1.182 26.766 -0.241 1 30.89 127 TRP A N 1
ATOM 930 C CA . TRP A 1 127 ? -1.613 26.5 -1.608 1 30.89 127 TRP A CA 1
ATOM 931 C C . TRP A 1 127 ? -2.867 27.297 -1.949 1 30.89 127 TRP A C 1
ATOM 933 O O . TRP A 1 127 ? -3.342 27.266 -3.088 1 30.89 127 TRP A O 1
ATOM 943 N N . MET A 1 128 ? -3.719 27.531 -0.89 1 29.78 128 MET A N 1
ATOM 944 C CA . MET A 1 128 ? -4.785 28.391 -1.391 1 29.78 128 MET A CA 1
ATOM 945 C C . MET A 1 128 ? -4.234 29.75 -1.806 1 29.78 128 MET A C 1
ATOM 947 O O . MET A 1 128 ? -5 30.672 -2.105 1 29.78 128 MET A O 1
ATOM 951 N N . ASN A 1 129 ? -3.105 30.188 -1.264 1 30.44 129 ASN A N 1
ATOM 952 C CA . ASN A 1 129 ? -2.883 31.359 -2.107 1 30.44 129 ASN A CA 1
ATOM 953 C C . ASN A 1 129 ? -2.559 30.969 -3.545 1 30.44 129 ASN A C 1
ATOM 955 O O . ASN A 1 129 ? -1.7 30.109 -3.779 1 30.44 129 ASN A O 1
ATOM 959 N N . THR A 1 130 ? -3.57 31 -4.457 1 33.22 130 THR A N 1
ATOM 960 C CA . THR A 1 130 ? -3.76 30.812 -5.891 1 33.22 130 THR A CA 1
ATOM 961 C C . THR A 1 130 ? -2.455 31.062 -6.645 1 33.22 130 THR A C 1
ATOM 963 O O . THR A 1 130 ? -2.369 30.812 -7.848 1 33.22 130 THR A O 1
ATOM 966 N N . ASP A 1 131 ? -1.649 32.031 -6.254 1 32.5 131 ASP A N 1
ATOM 967 C CA . ASP A 1 131 ? -0.778 32.594 -7.293 1 32.5 131 ASP A CA 1
ATOM 968 C C . ASP A 1 131 ? 0.403 31.656 -7.559 1 32.5 131 ASP A C 1
ATOM 970 O O . ASP A 1 131 ? 1.221 31.922 -8.445 1 32.5 131 ASP A O 1
ATOM 974 N N . ARG A 1 132 ? 1.106 31.078 -6.484 1 37.19 132 ARG A N 1
ATOM 975 C CA . ARG A 1 132 ? 2.404 30.562 -6.906 1 37.19 132 ARG A CA 1
ATOM 976 C C . ARG A 1 132 ? 2.297 29.109 -7.348 1 37.19 132 ARG A C 1
ATOM 978 O O . ARG A 1 132 ? 1.37 28.406 -6.949 1 37.19 132 ARG A O 1
ATOM 985 N N . ALA A 1 133 ? 2.957 28.562 -8.367 1 36.38 133 ALA A N 1
ATOM 986 C CA . ALA A 1 133 ? 3.084 27.281 -9.039 1 36.38 133 ALA A CA 1
ATOM 987 C C . ALA A 1 133 ? 3.148 26.141 -8.023 1 36.38 133 ALA A C 1
ATOM 989 O O . ALA A 1 133 ? 3.873 26.219 -7.031 1 36.38 133 ALA A O 1
ATOM 990 N N . ALA A 1 134 ? 2.141 25.422 -7.613 1 42.97 134 ALA A N 1
ATOM 991 C CA . ALA A 1 134 ? 2.143 24.203 -6.801 1 42.97 134 ALA A CA 1
ATOM 992 C C . ALA A 1 134 ? 3.496 23.5 -6.859 1 42.97 134 ALA A C 1
ATOM 994 O O . ALA A 1 134 ? 3.969 23.141 -7.941 1 42.97 134 ALA A O 1
ATOM 995 N N . ASN A 1 135 ? 4.465 23.766 -6.102 1 48.56 135 ASN A N 1
ATOM 996 C CA . ASN A 1 135 ? 5.793 23.156 -6.125 1 48.56 135 ASN A CA 1
ATOM 997 C C . ASN A 1 135 ? 5.719 21.656 -5.945 1 48.56 135 ASN A C 1
ATOM 999 O O . ASN A 1 135 ? 5.723 21.156 -4.82 1 48.56 135 ASN A O 1
ATOM 1003 N N . LEU A 1 136 ? 5.102 20.938 -6.91 1 56.56 136 LEU A N 1
ATOM 1004 C CA . LEU A 1 136 ? 5.117 19.484 -7.031 1 56.56 136 LEU A CA 1
ATOM 1005 C C . LEU A 1 136 ? 6.547 18.953 -7.086 1 56.56 136 LEU A C 1
ATOM 1007 O O . LEU A 1 136 ? 7.402 19.547 -7.746 1 56.56 136 LEU A O 1
ATOM 1011 N N . GLY A 1 137 ? 6.832 18.172 -5.965 1 73 137 GLY A N 1
ATOM 1012 C CA . GLY A 1 137 ? 8.117 17.5 -5.977 1 73 137 GLY A CA 1
ATOM 1013 C C . GLY A 1 137 ? 8.062 16.109 -6.613 1 73 137 GLY A C 1
ATOM 1014 O O . GLY A 1 137 ? 7.031 15.445 -6.566 1 73 137 GLY A O 1
ATOM 1015 N N . GLN A 1 138 ? 8.992 15.867 -7.535 1 79.62 138 GLN A N 1
ATOM 1016 C CA . GLN A 1 138 ? 9.141 14.547 -8.133 1 79.62 138 GLN A CA 1
ATOM 1017 C C . GLN A 1 138 ? 10.477 13.922 -7.754 1 79.62 138 GLN A C 1
ATOM 1019 O O . GLN A 1 138 ? 11.461 14.633 -7.531 1 79.62 138 GLN A O 1
ATOM 1024 N N . SER A 1 139 ? 10.398 12.648 -7.52 1 82.81 139 SER A N 1
ATOM 1025 C CA . SER A 1 139 ? 11.625 11.891 -7.297 1 82.81 139 SER A CA 1
ATOM 1026 C C . SER A 1 139 ? 11.734 10.727 -8.273 1 82.81 139 SER A C 1
ATOM 1028 O O . SER A 1 139 ? 10.727 10.133 -8.664 1 82.81 139 SER A O 1
ATOM 1030 N N . PHE A 1 140 ? 12.969 10.461 -8.688 1 85.12 140 PHE A N 1
ATOM 1031 C CA . PHE A 1 140 ? 13.25 9.359 -9.602 1 85.12 140 PHE A CA 1
ATOM 1032 C C . PHE A 1 140 ? 14.414 8.516 -9.094 1 85.12 140 PHE A C 1
ATOM 1034 O O . PHE A 1 140 ? 15.43 9.055 -8.648 1 85.12 140 PHE A O 1
ATOM 1041 N N . VAL A 1 141 ? 14.188 7.262 -9.039 1 83.19 141 VAL A N 1
ATOM 1042 C CA . VAL A 1 141 ? 15.242 6.305 -8.711 1 83.19 141 VAL A CA 1
ATOM 1043 C C . VAL A 1 141 ? 15.367 5.273 -9.828 1 83.19 141 VAL A C 1
ATOM 1045 O O . VAL A 1 141 ? 14.375 4.656 -10.227 1 83.19 141 VAL A O 1
ATOM 1048 N N . ALA A 1 142 ? 16.562 5.172 -10.344 1 86.5 142 ALA A N 1
ATOM 1049 C CA . ALA A 1 142 ? 16.844 4.164 -11.359 1 86.5 142 ALA A CA 1
ATOM 1050 C C . ALA A 1 142 ? 17.859 3.135 -10.859 1 86.5 142 ALA A C 1
ATOM 1052 O O . ALA A 1 142 ? 18.875 3.496 -10.273 1 86.5 142 ALA A O 1
ATOM 1053 N N . ILE A 1 143 ? 17.531 1.912 -11.016 1 84.19 143 ILE A N 1
ATOM 1054 C CA . ILE A 1 143 ? 18.406 0.809 -10.617 1 84.19 143 ILE A CA 1
ATOM 1055 C C . ILE A 1 143 ? 18.781 -0.022 -11.836 1 84.19 143 ILE A C 1
ATOM 1057 O O . ILE A 1 143 ? 17.906 -0.459 -12.594 1 84.19 143 ILE A O 1
ATOM 1061 N N . ASP A 1 144 ? 20.047 -0.241 -12.016 1 85.44 144 ASP A N 1
ATOM 1062 C CA . ASP A 1 144 ? 20.516 -1.105 -13.094 1 85.44 144 ASP A CA 1
ATOM 1063 C C . ASP A 1 144 ? 20.562 -2.566 -12.648 1 85.44 144 ASP A C 1
ATOM 1065 O O . ASP A 1 144 ? 21.422 -2.963 -11.867 1 85.44 144 ASP A O 1
ATOM 1069 N N . PRO A 1 145 ? 19.688 -3.297 -13.195 1 85.25 145 PRO A N 1
ATOM 1070 C CA . PRO A 1 145 ? 19.641 -4.691 -12.75 1 85.25 145 PRO A CA 1
ATOM 1071 C C . PRO A 1 145 ? 20.906 -5.461 -13.094 1 85.25 145 PRO A C 1
ATOM 1073 O O . PRO A 1 145 ? 21.25 -6.441 -12.43 1 85.25 145 PRO A O 1
ATOM 1076 N N . ASN A 1 146 ? 21.578 -5 -14.07 1 81.62 146 ASN A N 1
ATOM 1077 C CA . ASN A 1 146 ? 22.797 -5.691 -14.5 1 81.62 146 ASN A CA 1
ATOM 1078 C C . ASN A 1 146 ? 23.922 -5.512 -13.484 1 81.62 146 ASN A C 1
ATOM 1080 O O . ASN A 1 146 ? 24.922 -6.23 -13.531 1 81.62 146 ASN A O 1
ATOM 1084 N N . ALA A 1 147 ? 23.719 -4.617 -12.664 1 80.06 147 ALA A N 1
ATOM 1085 C CA . ALA A 1 147 ? 24.703 -4.414 -11.602 1 80.06 147 ALA A CA 1
ATOM 1086 C C . ALA A 1 147 ? 24.578 -5.5 -10.531 1 80.06 147 ALA A C 1
ATOM 1088 O O . ALA A 1 147 ? 25.469 -5.66 -9.703 1 80.06 147 ALA A O 1
ATOM 1089 N N . PHE A 1 148 ? 23.547 -6.285 -10.57 1 78.25 148 PHE A N 1
ATOM 1090 C CA . PHE A 1 148 ? 23.312 -7.305 -9.555 1 78.25 148 PHE A CA 1
ATOM 1091 C C . PHE A 1 148 ? 23.516 -8.703 -10.125 1 78.25 148 PHE A C 1
ATOM 1093 O O . PHE A 1 148 ? 24.25 -9.508 -9.562 1 78.25 148 PHE A O 1
ATOM 1100 N N . ALA A 1 149 ? 22.812 -9.055 -11.195 1 79 149 ALA A N 1
ATOM 1101 C CA . ALA A 1 149 ? 22.938 -10.336 -11.867 1 79 149 ALA A CA 1
ATOM 1102 C C . ALA A 1 149 ? 22.422 -10.266 -13.305 1 79 149 ALA A C 1
ATOM 1104 O O . ALA A 1 149 ? 21.5 -9.492 -13.602 1 79 149 ALA A O 1
ATOM 1105 N N . PRO A 1 150 ? 23.062 -11.055 -14.102 1 81.5 150 PRO A N 1
ATOM 1106 C CA . PRO A 1 150 ? 22.547 -11.086 -15.469 1 81.5 150 PRO A CA 1
ATOM 1107 C C . PRO A 1 150 ? 21.203 -11.805 -15.578 1 81.5 150 PRO A C 1
ATOM 1109 O O . PRO A 1 150 ? 20.812 -12.523 -14.656 1 81.5 150 PRO A O 1
ATOM 1112 N N . GLY A 1 151 ? 20.406 -11.5 -16.688 1 86.25 151 GLY A N 1
ATOM 1113 C CA . GLY A 1 151 ? 19.219 -12.266 -17 1 86.25 151 GLY A CA 1
ATOM 1114 C C . GLY A 1 151 ? 17.969 -11.719 -16.344 1 86.25 151 GLY A C 1
ATOM 1115 O O . GLY A 1 151 ? 16.953 -12.422 -16.219 1 86.25 151 GLY A O 1
ATOM 1116 N N . PHE A 1 152 ? 18 -10.523 -15.867 1 87.44 152 PHE A N 1
ATOM 1117 C CA . PHE A 1 152 ? 16.875 -9.906 -15.195 1 87.44 152 PHE A CA 1
ATOM 1118 C C . PHE A 1 152 ? 15.633 -9.922 -16.078 1 87.44 152 PHE A C 1
ATOM 1120 O O . PHE A 1 152 ? 14.555 -10.32 -15.641 1 87.44 152 PHE A O 1
ATOM 1127 N N . GLY A 1 153 ? 15.797 -9.539 -17.328 1 88.44 153 GLY A N 1
ATOM 1128 C CA . GLY A 1 153 ? 14.672 -9.43 -18.234 1 88.44 153 GLY A CA 1
ATOM 1129 C C . GLY A 1 153 ? 13.969 -10.758 -18.469 1 88.44 153 GLY A C 1
ATOM 1130 O O . GLY A 1 153 ? 12.742 -10.812 -18.547 1 88.44 153 GLY A O 1
ATOM 1131 N N . GLN A 1 154 ? 14.742 -11.773 -18.578 1 89.31 154 GLN A N 1
ATOM 1132 C CA . GLN A 1 154 ? 14.18 -13.102 -18.797 1 89.31 154 GLN A CA 1
ATOM 1133 C C . GLN A 1 154 ? 13.438 -13.602 -17.562 1 89.31 154 GLN A C 1
ATOM 1135 O O . GLN A 1 154 ? 12.336 -14.148 -17.672 1 89.31 154 GLN A O 1
ATOM 1140 N N . ARG A 1 155 ? 14.031 -13.438 -16.469 1 88.81 155 ARG A N 1
ATOM 1141 C CA . ARG A 1 155 ? 13.398 -13.852 -15.227 1 88.81 155 ARG A CA 1
ATOM 1142 C C . ARG A 1 155 ? 12.086 -13.102 -15 1 88.81 155 ARG A C 1
ATOM 1144 O O . ARG A 1 155 ? 11.102 -13.68 -14.539 1 88.81 155 ARG A O 1
ATOM 1151 N N . LEU A 1 156 ? 12.141 -11.805 -15.336 1 90.5 156 LEU A N 1
ATOM 1152 C CA . LEU A 1 156 ? 10.922 -11.016 -15.195 1 90.5 156 LEU A CA 1
ATOM 1153 C C . LEU A 1 156 ? 9.828 -11.523 -16.125 1 90.5 156 LEU A C 1
ATOM 1155 O O . LEU A 1 156 ? 8.664 -11.625 -15.719 1 90.5 156 LEU A O 1
ATOM 1159 N N . SER A 1 157 ? 10.188 -11.828 -17.312 1 91.44 157 SER A N 1
ATOM 1160 C CA . SER A 1 157 ? 9.219 -12.344 -18.266 1 91.44 157 SER A CA 1
ATOM 1161 C C . SER A 1 157 ? 8.57 -13.633 -17.75 1 91.44 157 SER A C 1
ATOM 1163 O O . SER A 1 157 ? 7.359 -13.805 -17.859 1 91.44 157 SER A O 1
ATOM 1165 N N . GLU A 1 158 ? 9.328 -14.469 -17.266 1 89.94 158 GLU A N 1
ATOM 1166 C CA . GLU A 1 158 ? 8.828 -15.727 -16.719 1 89.94 158 GLU A CA 1
ATOM 1167 C C . GLU A 1 158 ? 7.891 -15.477 -15.539 1 89.94 158 GLU A C 1
ATOM 1169 O O . GLU A 1 158 ? 6.824 -16.094 -15.445 1 89.94 158 GLU A O 1
ATOM 1174 N N . TYR A 1 159 ? 8.32 -14.648 -14.727 1 89.31 159 TYR A N 1
ATOM 1175 C CA . TYR A 1 159 ? 7.512 -14.297 -13.562 1 89.31 159 TYR A CA 1
ATOM 1176 C C . TYR A 1 159 ? 6.16 -13.734 -13.984 1 89.31 159 TYR A C 1
ATOM 1178 O O . TYR A 1 159 ? 5.117 -14.156 -13.469 1 89.31 159 TYR A O 1
ATOM 1186 N N . MET A 1 160 ? 6.164 -12.789 -14.883 1 91.5 160 MET A N 1
ATOM 1187 C CA . MET A 1 160 ? 4.934 -12.164 -15.359 1 91.5 160 MET A CA 1
ATOM 1188 C C . MET A 1 160 ? 4.012 -13.195 -16 1 91.5 160 MET A C 1
ATOM 1190 O O . MET A 1 160 ? 2.791 -13.125 -15.844 1 91.5 160 MET A O 1
ATOM 1194 N N . ASN A 1 161 ? 4.566 -14.086 -16.672 1 89.94 161 ASN A N 1
ATOM 1195 C CA . ASN A 1 161 ? 3.785 -15.148 -17.297 1 89.94 161 ASN A CA 1
ATOM 1196 C C . ASN A 1 161 ? 3.104 -16.031 -16.25 1 89.94 161 ASN A C 1
ATOM 1198 O O . ASN A 1 161 ? 1.933 -16.375 -16.406 1 89.94 161 ASN A O 1
ATOM 1202 N N . ILE A 1 162 ? 3.812 -16.359 -15.258 1 89.19 162 ILE A N 1
ATOM 1203 C CA . ILE A 1 162 ? 3.254 -17.156 -14.18 1 89.19 162 ILE A CA 1
ATOM 1204 C C . ILE A 1 162 ? 2.066 -16.438 -13.555 1 89.19 162 ILE A C 1
ATOM 1206 O O . ILE A 1 162 ? 0.994 -17.016 -13.375 1 89.19 162 ILE A O 1
ATOM 1210 N N . MET A 1 163 ? 2.25 -15.211 -13.305 1 91.06 163 MET A N 1
ATOM 1211 C CA . MET A 1 163 ? 1.22 -14.43 -12.625 1 91.06 163 MET A CA 1
ATOM 1212 C C . MET A 1 163 ? -0.022 -14.289 -13.5 1 91.06 163 MET A C 1
ATOM 1214 O O . MET A 1 163 ? -1.144 -14.258 -12.992 1 91.06 163 MET A O 1
ATOM 1218 N N . ARG A 1 164 ? 0.151 -14.172 -14.734 1 89.69 164 ARG A N 1
ATOM 1219 C CA . ARG A 1 164 ? -0.963 -13.984 -15.656 1 89.69 164 ARG A CA 1
ATOM 1220 C C . ARG A 1 164 ? -1.761 -15.273 -15.828 1 89.69 164 ARG A C 1
ATOM 1222 O O . ARG A 1 164 ? -2.887 -15.25 -16.328 1 89.69 164 ARG A O 1
ATOM 1229 N N . ASN A 1 165 ? -1.208 -16.344 -15.398 1 89.56 165 ASN A N 1
ATOM 1230 C CA . ASN A 1 165 ? -1.846 -17.625 -15.672 1 89.56 165 ASN A CA 1
ATOM 1231 C C . ASN A 1 165 ? -2.213 -18.359 -14.375 1 89.56 165 ASN A C 1
ATOM 1233 O O . ASN A 1 165 ? -2.387 -19.578 -14.375 1 89.56 165 ASN A O 1
ATOM 1237 N N . LEU A 1 166 ? -2.332 -17.641 -13.383 1 90.19 166 LEU A N 1
ATOM 1238 C CA . LEU A 1 166 ? -2.773 -18.219 -12.125 1 90.19 166 LEU A CA 1
ATOM 1239 C C . LEU A 1 166 ? -4.234 -18.656 -12.203 1 90.19 166 LEU A C 1
ATOM 1241 O O . LEU A 1 166 ? -4.992 -18.141 -13.031 1 90.19 166 LEU A O 1
ATOM 1245 N N . PRO A 1 167 ? -4.605 -19.625 -11.305 1 90.69 167 PRO A N 1
ATOM 1246 C CA . PRO A 1 167 ? -6.035 -19.922 -11.219 1 90.69 167 PRO A CA 1
ATOM 1247 C C . PRO A 1 167 ? -6.875 -18.719 -10.828 1 90.69 167 PRO A C 1
ATOM 1249 O O . PRO A 1 167 ? -6.547 -18.016 -9.859 1 90.69 167 PRO A O 1
ATOM 1252 N N . ARG A 1 168 ? -7.922 -18.5 -11.586 1 89.69 168 ARG A N 1
ATOM 1253 C CA . ARG A 1 168 ? -8.789 -17.344 -11.359 1 89.69 168 ARG A CA 1
ATOM 1254 C C . ARG A 1 168 ? -9.852 -17.656 -10.312 1 89.69 168 ARG A C 1
ATOM 1256 O O . ARG A 1 168 ? -10.297 -18.797 -10.188 1 89.69 168 ARG A O 1
ATOM 1263 N N . ASN A 1 169 ? -10.148 -16.609 -9.617 1 86.5 169 ASN A N 1
ATOM 1264 C CA . ASN A 1 169 ? -11.32 -16.781 -8.758 1 86.5 169 ASN A CA 1
ATOM 1265 C C . ASN A 1 169 ? -12.617 -16.75 -9.562 1 86.5 169 ASN A C 1
ATOM 1267 O O . ASN A 1 169 ? -12.609 -16.406 -10.742 1 86.5 169 ASN A O 1
ATOM 1271 N N . GLN A 1 170 ? -13.672 -17.188 -9.016 1 73.06 170 GLN A N 1
ATOM 1272 C CA . GLN A 1 170 ? -14.93 -17.422 -9.719 1 73.06 170 GLN A CA 1
ATOM 1273 C C . GLN A 1 170 ? -15.469 -16.141 -10.328 1 73.06 170 GLN A C 1
ATOM 1275 O O . GLN A 1 170 ? -16.172 -16.172 -11.344 1 73.06 170 GLN A O 1
ATOM 1280 N N . LEU A 1 171 ? -15.055 -15.062 -9.758 1 73.25 171 LEU A N 1
ATOM 1281 C CA . LEU A 1 171 ? -15.664 -13.805 -10.156 1 73.25 171 LEU A CA 1
ATOM 1282 C C . LEU A 1 171 ? -14.852 -13.125 -11.258 1 73.25 171 LEU A C 1
ATOM 1284 O O . LEU A 1 171 ? -15.32 -12.172 -11.875 1 73.25 171 LEU A O 1
ATOM 1288 N N . ALA A 1 172 ? -13.703 -13.703 -11.523 1 79.5 172 ALA A N 1
ATOM 1289 C CA . ALA A 1 172 ? -12.805 -12.969 -12.406 1 79.5 172 ALA A CA 1
ATOM 1290 C C . ALA A 1 172 ? -12.789 -13.586 -13.805 1 79.5 172 ALA A C 1
ATOM 1292 O O . ALA A 1 172 ? -12.727 -14.805 -13.953 1 79.5 172 ALA A O 1
ATOM 1293 N N . ASP A 1 173 ? -12.867 -12.742 -14.836 1 77.69 173 ASP A N 1
ATOM 1294 C CA . ASP A 1 173 ? -12.781 -13.203 -16.219 1 77.69 173 ASP A CA 1
ATOM 1295 C C . ASP A 1 173 ? -11.328 -13.398 -16.641 1 77.69 173 ASP A C 1
ATOM 1297 O O . ASP A 1 173 ? -11.016 -14.312 -17.422 1 77.69 173 ASP A O 1
ATOM 1301 N N . ARG A 1 174 ? -10.531 -12.539 -16.125 1 79.94 174 ARG A N 1
ATOM 1302 C CA . ARG A 1 174 ? -9.102 -12.625 -16.391 1 79.94 174 ARG A CA 1
ATOM 1303 C C . ARG A 1 174 ? -8.289 -12.047 -15.242 1 79.94 174 ARG A C 1
ATOM 1305 O O . ARG A 1 174 ? -8.805 -11.258 -14.445 1 79.94 174 ARG A O 1
ATOM 1312 N N . LEU A 1 175 ? -7.055 -12.547 -15.242 1 81.81 175 LEU A N 1
ATOM 1313 C CA . LEU A 1 175 ? -6.141 -11.977 -14.258 1 81.81 175 LEU A CA 1
ATOM 1314 C C . LEU A 1 175 ? -5.52 -10.68 -14.773 1 81.81 175 LEU A C 1
ATOM 1316 O O . LEU A 1 175 ? -5.387 -10.492 -15.984 1 81.81 175 LEU A O 1
ATOM 1320 N N . LYS A 1 176 ? -5.355 -9.789 -13.844 1 83 176 LYS A N 1
ATOM 1321 C CA . LYS A 1 176 ? -4.672 -8.547 -14.188 1 83 176 LYS A CA 1
ATOM 1322 C C . LYS A 1 176 ? -3.35 -8.422 -13.438 1 83 176 LYS A C 1
ATOM 1324 O O . LYS A 1 176 ? -3.271 -8.727 -12.242 1 83 176 LYS A O 1
ATOM 1329 N N . VAL A 1 177 ? -2.328 -8.203 -14.18 1 85.69 177 VAL A N 1
ATOM 1330 C CA . VAL A 1 177 ? -1.012 -7.93 -13.609 1 85.69 177 VAL A CA 1
ATOM 1331 C C . VAL A 1 177 ? -0.586 -6.504 -13.945 1 85.69 177 VAL A C 1
ATOM 1333 O O . VAL A 1 177 ? -1.069 -5.914 -14.914 1 85.69 177 VAL A O 1
ATOM 1336 N N . PRO A 1 178 ? 0.198 -5.91 -13 1 84.94 178 PRO A N 1
ATOM 1337 C CA . PRO A 1 178 ? 0.722 -4.586 -13.344 1 84.94 178 PRO A CA 1
ATOM 1338 C C . PRO A 1 178 ? 1.453 -4.57 -14.688 1 84.94 178 PRO A C 1
ATOM 1340 O O . PRO A 1 178 ? 2.461 -5.266 -14.852 1 84.94 178 PRO A O 1
ATOM 1343 N N . ARG A 1 179 ? 0.902 -3.947 -15.578 1 74.62 179 ARG A N 1
ATOM 1344 C CA . ARG A 1 179 ? 1.491 -3.857 -16.906 1 74.62 179 ARG A CA 1
ATOM 1345 C C . ARG A 1 179 ? 1.107 -2.547 -17.594 1 74.62 179 ARG A C 1
ATOM 1347 O O . ARG A 1 179 ? 0.224 -1.83 -17.109 1 74.62 179 ARG A O 1
ATOM 1354 N N . VAL A 1 180 ? 1.991 -2.09 -18.562 1 58.81 180 VAL A N 1
ATOM 1355 C CA . VAL A 1 180 ? 1.696 -0.91 -19.359 1 58.81 180 VAL A CA 1
ATOM 1356 C C . VAL A 1 180 ? 0.333 -1.068 -20.031 1 58.81 180 VAL A C 1
ATOM 1358 O O . VAL A 1 180 ? 0.042 -2.111 -20.625 1 58.81 180 VAL A O 1
ATOM 1361 N N . PRO A 1 181 ? -0.659 -0.19 -19.438 1 53.19 181 PRO A N 1
ATOM 1362 C CA . PRO A 1 181 ? -1.864 -0.271 -20.266 1 53.19 181 PRO A CA 1
ATOM 1363 C C . PRO A 1 181 ? -1.556 -0.223 -21.766 1 53.19 181 PRO A C 1
ATOM 1365 O O . PRO A 1 181 ? -0.57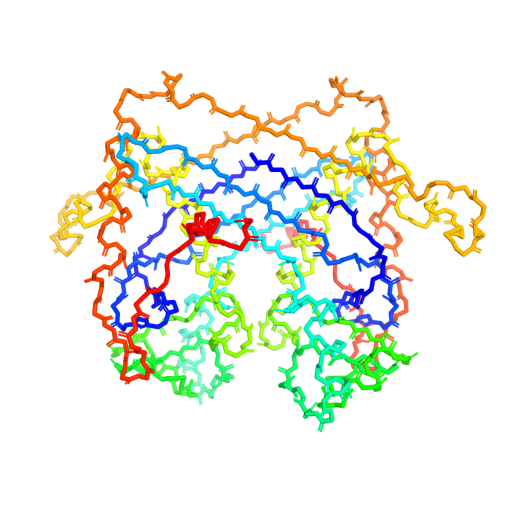4 0.399 -22.172 1 53.19 181 PRO A O 1
ATOM 1368 N N . ILE A 1 182 ? -1.795 -1.168 -22.422 1 41.38 182 ILE A N 1
ATOM 1369 C CA . ILE A 1 182 ? -1.681 -1.018 -23.875 1 41.38 182 ILE A CA 1
ATOM 1370 C C . ILE A 1 182 ? -2.127 0.385 -24.281 1 41.38 182 ILE A C 1
ATOM 1372 O O . ILE A 1 182 ? -3.182 0.857 -23.844 1 41.38 182 ILE A O 1
ATOM 1376 N N . LEU A 1 183 ? -1.21 1.273 -24.391 1 34.97 183 LEU A N 1
ATOM 1377 C CA . LEU A 1 183 ? -1.468 2.537 -25.078 1 34.97 183 LEU A CA 1
ATOM 1378 C C . LEU A 1 183 ? -2.602 2.391 -26.078 1 34.97 183 LEU A C 1
ATOM 1380 O O . LEU A 1 183 ? -2.357 2.18 -27.281 1 34.97 183 LEU A O 1
ATOM 1384 N N . LYS A 1 184 ? -3.496 1.577 -25.938 1 32.69 184 LYS A N 1
ATOM 1385 C CA . LYS A 1 184 ? -4.488 1.851 -26.969 1 32.69 184 LYS A CA 1
ATOM 1386 C C . LYS A 1 184 ? -4.961 3.301 -26.906 1 32.69 184 LYS A C 1
ATOM 1388 O O . LYS A 1 184 ? -5.656 3.77 -27.812 1 32.69 184 LYS A O 1
ATOM 1393 N N . GLN A 1 185 ? -5.156 3.85 -25.688 1 30.2 185 GLN A N 1
ATOM 1394 C CA . GLN A 1 185 ? -5.809 5.156 -25.719 1 30.2 185 GLN A CA 1
ATOM 1395 C C . GLN A 1 185 ? -4.824 6.254 -26.109 1 30.2 185 GLN A C 1
ATOM 1397 O O . GLN A 1 185 ? -5.152 7.441 -26.047 1 30.2 185 GLN A O 1
ATOM 1402 N N . LEU A 1 186 ? -3.545 5.992 -26.188 1 26.08 186 LEU A N 1
ATOM 1403 C CA . LEU A 1 186 ? -3.074 7.113 -27 1 26.08 186 LEU A CA 1
ATOM 1404 C C . LEU A 1 186 ? -3.459 6.93 -28.453 1 26.08 186 LEU A C 1
ATOM 1406 O O . LEU A 1 186 ? -3.432 5.812 -28.969 1 26.08 186 LEU A O 1
ATOM 1410 N N . ILE B 1 1 ? 15.602 1.562 2.842 1 90.88 1 ILE B N 1
ATOM 1411 C CA . ILE B 1 1 ? 14.484 0.769 2.338 1 90.88 1 ILE B CA 1
ATOM 1412 C C . ILE B 1 1 ? 14.867 -0.709 2.318 1 90.88 1 ILE B C 1
ATOM 1414 O O . ILE B 1 1 ? 15.93 -1.074 1.805 1 90.88 1 ILE B O 1
ATOM 1418 N N . SER B 1 2 ? 14.094 -1.414 2.975 1 91.31 2 SER B N 1
ATOM 1419 C CA . SER B 1 2 ? 14.344 -2.852 2.984 1 91.31 2 SER B CA 1
ATOM 1420 C C . SER B 1 2 ? 13.086 -3.635 2.625 1 91.31 2 SER B C 1
ATOM 1422 O O . SER B 1 2 ? 11.977 -3.236 2.986 1 91.31 2 SER B O 1
ATOM 1424 N N . CYS B 1 3 ? 13.234 -4.668 1.854 1 91.19 3 CYS B N 1
ATOM 1425 C CA . CYS B 1 3 ? 12.156 -5.574 1.489 1 91.19 3 CYS B CA 1
ATOM 1426 C C . CYS B 1 3 ? 12.555 -7.027 1.723 1 91.19 3 CYS B C 1
ATOM 1428 O O . CYS B 1 3 ? 13.727 -7.375 1.613 1 91.19 3 CYS B O 1
ATOM 1430 N N . THR B 1 4 ? 11.602 -7.789 2.107 1 87.5 4 THR B N 1
ATOM 1431 C CA . THR B 1 4 ? 11.82 -9.219 2.285 1 87.5 4 THR B CA 1
ATOM 1432 C C . THR B 1 4 ? 10.672 -10.023 1.685 1 87.5 4 THR B C 1
ATOM 1434 O O . THR B 1 4 ? 9.5 -9.695 1.887 1 87.5 4 THR B O 1
ATOM 1437 N N . ASN B 1 5 ? 11.016 -10.93 0.856 1 87.19 5 ASN B N 1
ATOM 1438 C CA . ASN B 1 5 ? 9.992 -11.844 0.373 1 87.19 5 ASN B CA 1
ATOM 1439 C C . ASN B 1 5 ? 9.711 -12.953 1.385 1 87.19 5 ASN B C 1
ATOM 1441 O O . ASN B 1 5 ? 10.617 -13.414 2.076 1 87.19 5 ASN B O 1
ATOM 1445 N N . THR B 1 6 ? 8.492 -13.289 1.527 1 85.62 6 THR B N 1
ATOM 1446 C CA . THR B 1 6 ? 8.094 -14.305 2.494 1 85.62 6 THR B CA 1
ATOM 1447 C C . THR B 1 6 ? 7.34 -15.438 1.805 1 85.62 6 THR B C 1
ATOM 1449 O O . THR B 1 6 ? 7.211 -15.453 0.579 1 85.62 6 THR B O 1
ATOM 1452 N N . SER B 1 7 ? 6.902 -16.344 2.596 1 85.38 7 SER B N 1
ATOM 1453 C CA . SER B 1 7 ? 6.16 -17.484 2.059 1 85.38 7 SER B CA 1
ATOM 1454 C C . SER B 1 7 ? 4.867 -17.031 1.383 1 85.38 7 SER B C 1
ATOM 1456 O O . SER B 1 7 ? 4.285 -16.016 1.765 1 85.38 7 SER B O 1
ATOM 1458 N N . ARG B 1 8 ? 4.48 -17.797 0.434 1 88.81 8 ARG B N 1
ATOM 1459 C CA . ARG B 1 8 ? 3.287 -17.5 -0.345 1 88.81 8 ARG B CA 1
ATOM 1460 C C . ARG B 1 8 ? 2.023 -17.734 0.474 1 88.81 8 ARG B C 1
ATOM 1462 O O . ARG B 1 8 ? 1.683 -18.891 0.774 1 88.81 8 ARG B O 1
ATOM 1469 N N . THR B 1 9 ? 1.357 -16.672 0.918 1 93.56 9 THR B N 1
ATOM 1470 C CA . THR B 1 9 ? 0.186 -16.812 1.776 1 93.56 9 THR B CA 1
ATOM 1471 C C . THR B 1 9 ? -0.929 -15.867 1.327 1 93.56 9 THR B C 1
ATOM 1473 O O . THR B 1 9 ? -1.957 -15.75 1.999 1 93.56 9 THR B O 1
ATOM 1476 N N . VAL B 1 10 ? -0.77 -15.219 0.195 1 96.06 10 VAL B N 1
ATOM 1477 C CA . VAL B 1 10 ? -1.726 -14.211 -0.242 1 96.06 10 VAL B CA 1
ATOM 1478 C C . VAL B 1 10 ? -2.27 -14.57 -1.621 1 96.06 10 VAL B C 1
ATOM 1480 O O . VAL B 1 10 ? -1.516 -14.992 -2.502 1 96.06 10 VAL B O 1
ATOM 1483 N N . TYR B 1 11 ? -3.609 -14.398 -1.774 1 95.44 11 TYR B N 1
ATOM 1484 C CA . TYR B 1 11 ? -4.207 -14.461 -3.104 1 95.44 11 TYR B CA 1
ATOM 1485 C C . TYR B 1 11 ? -4.004 -13.148 -3.852 1 95.44 11 TYR B C 1
ATOM 1487 O O . TYR B 1 11 ? -4.418 -12.086 -3.383 1 95.44 11 TYR B O 1
ATOM 1495 N N . PRO B 1 12 ? -3.35 -13.219 -5.012 1 94.44 12 PRO B N 1
ATOM 1496 C CA . PRO B 1 12 ? -3.438 -12.031 -5.863 1 94.44 12 PRO B CA 1
ATOM 1497 C C . PRO B 1 12 ? -4.879 -11.656 -6.215 1 94.44 12 PRO B C 1
ATOM 1499 O O . PRO B 1 12 ? -5.758 -12.523 -6.219 1 94.44 12 PRO B O 1
ATOM 1502 N N . THR B 1 13 ? -5.117 -10.359 -6.414 1 94.25 13 THR B N 1
ATOM 1503 C CA . THR B 1 13 ? -6.449 -9.922 -6.82 1 94.25 13 THR B CA 1
ATOM 1504 C C . THR B 1 13 ? -6.934 -10.719 -8.031 1 94.25 13 THR B C 1
ATOM 1506 O O . THR B 1 13 ? -6.184 -10.922 -8.984 1 94.25 13 THR B O 1
ATOM 1509 N N . ARG B 1 14 ? -8.109 -11.273 -7.938 1 93.44 14 ARG B N 1
ATOM 1510 C CA . ARG B 1 14 ? -8.812 -12.023 -8.977 1 93.44 14 ARG B CA 1
ATOM 1511 C C . ARG B 1 14 ? -8.305 -13.453 -9.055 1 93.44 14 ARG B C 1
ATOM 1513 O O . ARG B 1 14 ? -8.688 -14.211 -9.953 1 93.44 14 ARG B O 1
ATOM 1520 N N . SER B 1 15 ? -7.449 -13.828 -8.203 1 93.25 15 SER B N 1
ATOM 1521 C CA . SER B 1 15 ? -6.906 -15.188 -8.195 1 93.25 15 SER B CA 1
ATOM 1522 C C . SER B 1 15 ? -7.262 -15.914 -6.91 1 93.25 15 SER B C 1
ATOM 1524 O O . SER B 1 15 ? -7.602 -15.289 -5.906 1 93.25 15 SER B O 1
ATOM 1526 N N . LYS B 1 16 ? -7.156 -17.281 -6.957 1 93.62 16 LYS B N 1
ATOM 1527 C CA . LYS B 1 16 ? -7.363 -18.094 -5.762 1 93.62 16 LYS B CA 1
ATOM 1528 C C . LYS B 1 16 ? -6.168 -19.016 -5.512 1 93.62 16 LYS B C 1
ATOM 1530 O O . LYS B 1 16 ? -6.316 -20.094 -4.938 1 93.62 16 LYS B O 1
ATOM 1535 N N . ALA B 1 17 ? -5.07 -18.609 -6.027 1 93.19 17 ALA B N 1
ATOM 1536 C CA . ALA B 1 17 ? -3.822 -19.328 -5.789 1 93.19 17 ALA B CA 1
ATOM 1537 C C . ALA B 1 17 ? -2.889 -18.531 -4.887 1 93.19 17 ALA B C 1
ATOM 1539 O O . ALA B 1 17 ? -2.594 -17.359 -5.172 1 93.19 17 ALA B O 1
ATOM 1540 N N . ARG B 1 18 ? -2.473 -19.203 -3.822 1 92.88 18 ARG B N 1
ATOM 1541 C CA . ARG B 1 18 ? -1.467 -18.562 -2.984 1 92.88 18 ARG B CA 1
ATOM 1542 C C . ARG B 1 18 ? -0.161 -18.359 -3.748 1 92.88 18 ARG B C 1
ATOM 1544 O O . ARG B 1 18 ? 0.535 -19.328 -4.059 1 92.88 18 ARG B O 1
ATOM 1551 N N . THR B 1 19 ? 0.154 -17.094 -4.02 1 90.38 19 THR B N 1
ATOM 1552 C CA . THR B 1 19 ? 1.311 -16.938 -4.891 1 90.38 19 THR B CA 1
ATOM 1553 C C . THR B 1 19 ? 2.217 -15.82 -4.387 1 90.38 19 THR B C 1
ATOM 1555 O O . THR B 1 19 ? 3.408 -15.789 -4.703 1 90.38 19 THR B O 1
ATOM 1558 N N . VAL B 1 20 ? 1.71 -14.938 -3.625 1 90.69 20 VAL B N 1
ATOM 1559 C CA . VAL B 1 20 ? 2.488 -13.812 -3.104 1 90.69 20 VAL B CA 1
ATOM 1560 C C . VAL B 1 20 ? 2.578 -13.914 -1.582 1 90.69 20 VAL B C 1
ATOM 1562 O O . VAL B 1 20 ? 1.679 -14.453 -0.935 1 90.69 20 VAL B O 1
ATOM 1565 N N . GLY B 1 21 ? 3.66 -13.492 -1.014 1 91.75 21 GLY B N 1
ATOM 1566 C CA . GLY B 1 21 ? 3.756 -13.438 0.436 1 91.75 21 GLY B CA 1
ATOM 1567 C C . GLY B 1 21 ? 3.184 -12.164 1.026 1 91.75 21 GLY B C 1
ATOM 1568 O O . GLY B 1 21 ? 2.656 -11.32 0.299 1 91.75 21 GLY B O 1
ATOM 1569 N N . THR B 1 22 ? 3.285 -12.117 2.383 1 92.88 22 THR B N 1
ATOM 1570 C CA . THR B 1 22 ? 2.963 -10.844 3.018 1 92.88 22 THR B CA 1
ATOM 1571 C C . THR B 1 22 ? 3.975 -9.773 2.623 1 92.88 22 THR B C 1
ATOM 1573 O O . THR B 1 22 ? 3.715 -8.578 2.781 1 92.88 22 THR B O 1
ATOM 1576 N N . ASN B 1 23 ? 5.195 -10.117 2.162 1 93.19 23 ASN B N 1
ATOM 1577 C CA . ASN B 1 23 ? 6.242 -9.352 1.487 1 93.19 23 ASN B CA 1
ATOM 1578 C C . ASN B 1 23 ? 6.363 -7.941 2.059 1 93.19 23 ASN B C 1
ATOM 1580 O O . ASN B 1 23 ? 6.062 -6.961 1.376 1 93.19 23 ASN B O 1
ATOM 1584 N N . PRO B 1 24 ? 6.895 -7.828 3.275 1 94.19 24 PRO B N 1
ATOM 1585 C CA . PRO B 1 24 ? 6.945 -6.527 3.953 1 94.19 24 PRO B CA 1
ATOM 1586 C C . PRO B 1 24 ? 7.93 -5.559 3.303 1 94.19 24 PRO B C 1
ATOM 1588 O O . PRO B 1 24 ? 8.922 -5.988 2.703 1 94.19 24 PRO B O 1
ATOM 1591 N N . ILE B 1 25 ? 7.574 -4.293 3.359 1 94 25 ILE B N 1
ATOM 1592 C CA . ILE B 1 25 ? 8.414 -3.166 2.984 1 94 25 ILE B CA 1
ATOM 1593 C C . ILE B 1 25 ? 8.734 -2.326 4.219 1 94 25 ILE B C 1
ATOM 1595 O O . ILE B 1 25 ? 7.84 -1.973 4.984 1 94 25 ILE B O 1
ATOM 1599 N N . THR B 1 26 ? 9.961 -2.086 4.441 1 93.75 26 THR B N 1
ATOM 1600 C CA . THR B 1 26 ? 10.398 -1.231 5.543 1 93.75 26 THR B CA 1
ATOM 1601 C C . THR B 1 26 ? 11.133 -0.004 5.012 1 93.75 26 THR B C 1
ATOM 1603 O O . THR B 1 26 ? 12.047 -0.126 4.191 1 93.75 26 THR B O 1
ATOM 1606 N N . ILE B 1 27 ? 10.703 1.136 5.387 1 93.62 27 ILE B N 1
ATOM 1607 C CA . ILE B 1 27 ? 11.359 2.395 5.051 1 93.62 27 ILE B CA 1
ATOM 1608 C C . ILE B 1 27 ? 11.672 3.172 6.328 1 93.62 27 ILE B C 1
ATOM 1610 O O . ILE B 1 27 ? 10.781 3.406 7.148 1 93.62 27 ILE B O 1
ATOM 1614 N N . ALA B 1 28 ? 12.891 3.496 6.496 1 93.5 28 ALA B N 1
ATOM 1615 C CA . ALA B 1 28 ? 13.305 4.25 7.676 1 93.5 28 ALA B CA 1
ATOM 1616 C C . ALA B 1 28 ? 14.141 5.469 7.281 1 93.5 28 ALA B C 1
ATOM 1618 O O . ALA B 1 28 ? 14.953 5.402 6.355 1 93.5 28 ALA B O 1
ATOM 1619 N N . ALA B 1 29 ? 13.922 6.535 7.914 1 92.12 29 ALA B N 1
ATOM 1620 C CA . ALA B 1 29 ? 14.664 7.773 7.707 1 92.12 29 ALA B CA 1
ATOM 1621 C C . ALA B 1 29 ? 15.023 8.422 9.039 1 92.12 29 ALA B C 1
ATOM 1623 O O . ALA B 1 29 ? 14.172 8.586 9.914 1 92.12 29 ALA B O 1
ATOM 1624 N N . PRO B 1 30 ? 16.219 8.789 9.219 1 90.12 30 PRO B N 1
ATOM 1625 C CA . PRO B 1 30 ? 16.656 9.422 10.469 1 90.12 30 PRO B CA 1
ATOM 1626 C C . PRO B 1 30 ? 16.234 10.883 10.578 1 90.12 30 PRO B C 1
ATOM 1628 O O . PRO B 1 30 ? 16.141 11.578 9.555 1 90.12 30 PRO B O 1
ATOM 1631 N N . SER B 1 31 ? 15.961 11.25 11.742 1 90.69 31 SER B N 1
ATOM 1632 C CA . SER B 1 31 ? 15.656 12.641 12.047 1 90.69 31 SER B CA 1
ATOM 1633 C C . SER B 1 31 ? 16.75 13.266 12.914 1 90.69 31 SER B C 1
ATOM 1635 O O . SER B 1 31 ? 17.562 12.555 13.5 1 90.69 31 SER B O 1
ATOM 1637 N N . SER B 1 32 ? 16.828 14.609 12.883 1 89.38 32 SER B N 1
ATOM 1638 C CA . SER B 1 32 ? 17.781 15.312 13.742 1 89.38 32 SER B CA 1
ATOM 1639 C C . SER B 1 32 ? 17.344 15.266 15.203 1 89.38 32 SER B C 1
ATOM 1641 O O . SER B 1 32 ? 18.141 15.484 16.109 1 89.38 32 SER B O 1
ATOM 1643 N N . LYS B 1 33 ? 16.141 15.008 15.445 1 90.88 33 LYS B N 1
ATOM 1644 C CA . LYS B 1 33 ? 15.594 14.938 16.797 1 90.88 33 LYS B CA 1
ATOM 1645 C C . LYS B 1 33 ? 15.203 13.5 17.156 1 90.88 33 LYS B C 1
ATOM 1647 O O . LYS B 1 33 ? 14.414 12.875 16.438 1 90.88 33 LYS B O 1
ATOM 1652 N N . PRO B 1 34 ? 15.742 13.07 18.297 1 88.19 34 PRO B N 1
ATOM 1653 C CA . PRO B 1 34 ? 15.352 11.719 18.719 1 88.19 34 PRO B CA 1
ATOM 1654 C C . PRO B 1 34 ? 13.844 11.57 18.891 1 88.19 34 PRO B C 1
ATOM 1656 O O . PRO B 1 34 ? 13.188 12.453 19.453 1 88.19 34 PRO B O 1
ATOM 1659 N N . GLY B 1 35 ? 13.352 10.5 18.344 1 87.19 35 GLY B N 1
ATOM 1660 C CA . GLY B 1 35 ? 11.922 10.25 18.453 1 87.19 35 GLY B CA 1
ATOM 1661 C C . GLY B 1 35 ? 11.148 10.695 17.219 1 87.19 35 GLY B C 1
ATOM 1662 O O . GLY B 1 35 ? 9.977 10.336 17.062 1 87.19 35 GLY B O 1
ATOM 1663 N N . ASP B 1 36 ? 11.828 11.445 16.344 1 90.12 36 ASP B N 1
ATOM 1664 C CA . ASP B 1 36 ? 11.156 11.953 15.148 1 90.12 36 ASP B CA 1
ATOM 1665 C C . ASP B 1 36 ? 11.617 11.203 13.898 1 90.12 36 ASP B C 1
ATOM 1667 O O . ASP B 1 36 ? 11.508 11.719 12.789 1 90.12 36 ASP B O 1
ATOM 1671 N N . GLU B 1 37 ? 12.18 10.039 14.148 1 92.38 37 GLU B N 1
ATOM 1672 C CA . GLU B 1 37 ? 12.547 9.203 13 1 92.38 37 GLU B CA 1
ATOM 1673 C C . GLU B 1 37 ? 11.312 8.664 12.297 1 92.38 37 GLU B C 1
ATOM 1675 O O . GLU B 1 37 ? 10.258 8.508 12.914 1 92.38 37 GLU B O 1
ATOM 1680 N N . PHE B 1 38 ? 11.445 8.531 11.109 1 93.5 38 PHE B N 1
ATOM 1681 C CA . PHE B 1 38 ? 10.391 7.891 10.328 1 93.5 38 PHE B CA 1
ATOM 1682 C C . PHE B 1 38 ? 10.688 6.41 10.133 1 93.5 38 PHE B C 1
ATOM 1684 O O . PHE B 1 38 ? 11.75 6.051 9.633 1 93.5 38 PHE B O 1
ATOM 1691 N N . VAL B 1 39 ? 9.781 5.531 10.547 1 93.81 39 VAL B N 1
ATOM 1692 C CA . VAL B 1 39 ? 9.938 4.098 10.32 1 93.81 39 VAL B CA 1
ATOM 1693 C C . VAL B 1 39 ? 8.594 3.49 9.914 1 93.81 39 VAL B C 1
ATOM 1695 O O . VAL B 1 39 ? 7.668 3.418 10.727 1 93.81 39 VAL B O 1
ATOM 1698 N N . LEU B 1 40 ? 8.539 3.133 8.703 1 94.38 40 LEU B N 1
ATOM 1699 C CA . LEU B 1 40 ? 7.395 2.385 8.188 1 94.38 40 LEU B CA 1
ATOM 1700 C C . LEU B 1 40 ? 7.762 0.925 7.949 1 94.38 40 LEU B C 1
ATOM 1702 O O . LEU B 1 40 ? 8.664 0.629 7.168 1 94.38 40 LEU B O 1
ATOM 1706 N N . ASP B 1 41 ? 7.18 0.101 8.672 1 93.25 41 ASP B N 1
ATOM 1707 C CA . ASP B 1 41 ? 7.312 -1.343 8.5 1 93.25 41 ASP B CA 1
ATOM 1708 C C . ASP B 1 41 ? 5.949 -1.997 8.273 1 93.25 41 ASP B C 1
ATOM 1710 O O . ASP B 1 41 ? 5.16 -2.135 9.211 1 93.25 41 ASP B O 1
ATOM 1714 N N . MET B 1 42 ? 5.723 -2.475 7.043 1 94.5 42 MET B N 1
ATOM 1715 C CA . MET B 1 42 ? 4.371 -2.93 6.727 1 94.5 42 MET B CA 1
ATOM 1716 C C . MET B 1 42 ? 4.406 -4.137 5.797 1 94.5 42 MET B C 1
ATOM 1718 O O . MET B 1 42 ? 5.234 -4.199 4.887 1 94.5 42 MET B O 1
ATOM 1722 N N . ALA B 1 43 ? 3.477 -5.051 6.129 1 95.69 43 ALA B N 1
ATOM 1723 C CA . ALA B 1 43 ? 3.182 -6.082 5.137 1 95.69 43 ALA B CA 1
ATOM 1724 C C . ALA B 1 43 ? 2.418 -5.5 3.951 1 95.69 43 ALA B C 1
ATOM 1726 O O . ALA B 1 43 ? 1.739 -4.48 4.082 1 95.69 43 ALA B O 1
ATOM 1727 N N . THR B 1 44 ? 2.523 -6.109 2.752 1 97.12 44 THR B N 1
ATOM 1728 C CA . THR B 1 44 ? 1.775 -5.656 1.584 1 97.12 44 THR B CA 1
ATOM 1729 C C . THR B 1 44 ? 0.417 -6.348 1.512 1 97.12 44 THR B C 1
ATOM 1731 O O . THR B 1 44 ? -0.362 -6.102 0.589 1 97.12 44 THR B O 1
ATOM 1734 N N . SER B 1 45 ? 0.145 -7.23 2.465 1 97.12 45 SER B N 1
ATOM 1735 C CA . SER B 1 45 ? -1.187 -7.793 2.67 1 97.12 45 SER B CA 1
ATOM 1736 C C . SER B 1 45 ? -2.031 -6.898 3.57 1 97.12 45 SER B C 1
ATOM 1738 O O . SER B 1 45 ? -1.512 -5.973 4.199 1 97.12 45 SER B O 1
ATOM 1740 N N . ALA B 1 46 ? -3.312 -7.164 3.535 1 96.12 46 ALA B N 1
ATOM 1741 C CA . ALA B 1 46 ? -4.219 -6.371 4.363 1 96.12 46 ALA B CA 1
ATOM 1742 C C . ALA B 1 46 ? -3.822 -6.449 5.836 1 96.12 46 ALA B C 1
ATOM 1744 O O . ALA B 1 46 ? -3.787 -5.43 6.527 1 96.12 46 ALA B O 1
ATOM 1745 N N . VAL B 1 47 ? -3.527 -7.645 6.27 1 94.62 47 VAL B N 1
ATOM 1746 C CA . VAL B 1 47 ? -3.062 -7.875 7.633 1 94.62 47 VAL B CA 1
ATOM 1747 C C . VAL B 1 47 ? -1.961 -8.93 7.633 1 94.62 47 VAL B C 1
ATOM 1749 O O . VAL B 1 47 ? -1.769 -9.641 6.641 1 94.62 47 VAL B O 1
ATOM 1752 N N . ALA B 1 48 ? -1.232 -8.914 8.75 1 91.38 48 ALA B N 1
ATOM 1753 C CA . ALA B 1 48 ? -0.219 -9.961 8.914 1 91.38 48 ALA B CA 1
ATOM 1754 C C . ALA B 1 48 ? -0.861 -11.305 9.242 1 91.38 48 ALA B C 1
ATOM 1756 O O . ALA B 1 48 ? -1.912 -11.352 9.883 1 91.38 48 ALA B O 1
ATOM 1757 N N . LEU B 1 49 ? -0.226 -12.352 8.867 1 91.69 49 LEU B N 1
ATOM 1758 C CA . LEU B 1 49 ? -0.711 -13.703 9.148 1 91.69 49 LEU B CA 1
ATOM 1759 C C . LEU B 1 49 ? -0.87 -13.914 10.656 1 91.69 49 LEU B C 1
ATOM 1761 O O . LEU B 1 49 ? -1.824 -14.555 11.094 1 91.69 49 LEU B O 1
ATOM 1765 N N . GLY B 1 50 ? 0.058 -13.391 11.398 1 91.38 50 GLY B N 1
ATOM 1766 C CA . GLY B 1 50 ? 0.005 -13.508 12.852 1 91.38 50 GLY B CA 1
ATOM 1767 C C . GLY B 1 50 ? -1.279 -12.961 13.445 1 91.38 50 GLY B C 1
ATOM 1768 O O . GLY B 1 50 ? -1.803 -13.516 14.414 1 91.38 50 GLY B O 1
ATOM 1769 N N . LYS B 1 51 ? -1.718 -11.875 12.914 1 92.38 51 LYS B N 1
ATOM 1770 C CA . LYS B 1 51 ? -2.961 -11.289 13.406 1 92.38 51 LYS B CA 1
ATOM 1771 C C . LYS B 1 51 ? -4.152 -12.203 13.117 1 92.38 51 LYS B C 1
ATOM 1773 O O . LYS B 1 51 ? -5.059 -12.32 13.945 1 92.38 51 LYS B O 1
ATOM 1778 N N . LEU B 1 52 ? -4.215 -12.789 11.969 1 93.44 52 LEU B N 1
ATOM 1779 C CA . LEU B 1 52 ? -5.281 -13.734 11.648 1 93.44 52 LEU B CA 1
ATOM 1780 C C . LEU B 1 52 ? -5.25 -14.93 12.594 1 93.44 52 LEU B C 1
ATOM 1782 O O . LEU B 1 52 ? -6.297 -15.391 13.055 1 93.44 52 LEU B O 1
ATOM 1786 N N . GLU B 1 53 ? -4.031 -15.438 12.852 1 94.31 53 GLU B N 1
ATOM 1787 C CA . GLU B 1 53 ? -3.861 -16.578 13.758 1 94.31 53 GLU B CA 1
ATOM 1788 C C . GLU B 1 53 ? -4.344 -16.234 15.164 1 94.31 53 GLU B C 1
ATOM 1790 O O . GLU B 1 53 ? -4.957 -17.062 15.836 1 94.31 53 GLU B O 1
ATOM 1795 N N . MET B 1 54 ? -3.994 -15.055 15.547 1 94.88 54 MET B N 1
ATOM 1796 C CA . MET B 1 54 ? -4.453 -14.594 16.859 1 94.88 54 MET B CA 1
ATOM 1797 C C . MET B 1 54 ? -5.977 -14.586 16.922 1 94.88 54 MET B C 1
ATOM 1799 O O . MET B 1 54 ? -6.559 -15.039 17.906 1 94.88 54 MET B O 1
ATOM 1803 N N . CYS B 1 55 ? -6.672 -14.094 15.914 1 95.88 55 CYS B N 1
ATOM 1804 C CA . CYS B 1 55 ? -8.133 -14.078 15.875 1 95.88 55 CYS B CA 1
ATOM 1805 C C . CYS B 1 55 ? -8.695 -15.5 15.891 1 95.88 55 CYS B C 1
ATOM 1807 O O . CYS B 1 55 ? -9.68 -15.766 16.578 1 95.88 55 CYS B O 1
ATOM 1809 N N . ARG B 1 56 ? -8.094 -16.375 15.164 1 95.12 56 ARG B N 1
ATOM 1810 C CA . ARG B 1 56 ? -8.516 -17.766 15.141 1 95.12 56 ARG B CA 1
ATOM 1811 C C . ARG B 1 56 ? -8.43 -18.391 16.531 1 95.12 56 ARG B C 1
ATOM 1813 O O . ARG B 1 56 ? -9.375 -19.047 16.984 1 95.12 56 ARG B O 1
ATOM 1820 N N . ARG B 1 57 ? -7.352 -18.188 17.156 1 95.88 57 ARG B N 1
ATOM 1821 C CA . ARG B 1 57 ? -7.117 -18.75 18.469 1 95.88 57 ARG B CA 1
ATOM 1822 C C . ARG B 1 57 ? -8.117 -18.203 19.484 1 95.88 57 ARG B C 1
ATOM 1824 O O . ARG B 1 57 ? -8.547 -18.906 20.391 1 95.88 57 ARG B O 1
ATOM 1831 N N . ARG B 1 58 ? -8.438 -16.953 19.297 1 96.62 58 ARG B N 1
ATOM 1832 C CA . ARG B 1 58 ? -9.336 -16.297 20.25 1 96.62 58 ARG B CA 1
ATOM 1833 C C . ARG B 1 58 ? -10.797 -16.5 19.844 1 96.62 58 ARG B C 1
ATOM 1835 O O . ARG B 1 58 ? -11.703 -16.031 20.531 1 96.62 58 ARG B O 1
ATOM 1842 N N . GLY B 1 59 ? -11 -17.047 18.734 1 94.88 59 GLY B N 1
ATOM 1843 C CA . GLY B 1 59 ? -12.352 -17.297 18.25 1 94.88 59 GLY B CA 1
ATOM 1844 C C . GLY B 1 59 ? -13.062 -16.016 17.812 1 94.88 59 GLY B C 1
ATOM 1845 O O . GLY B 1 59 ? -14.281 -15.891 18 1 94.88 59 GLY B O 1
ATOM 1846 N N . LEU B 1 60 ? -12.375 -15.047 17.344 1 96.25 60 LEU B N 1
ATOM 1847 C CA . LEU B 1 60 ? -12.938 -13.766 16.891 1 96.25 60 LEU B CA 1
ATOM 1848 C C . LEU B 1 60 ? -13.047 -13.719 15.375 1 96.25 60 LEU B C 1
ATOM 1850 O O 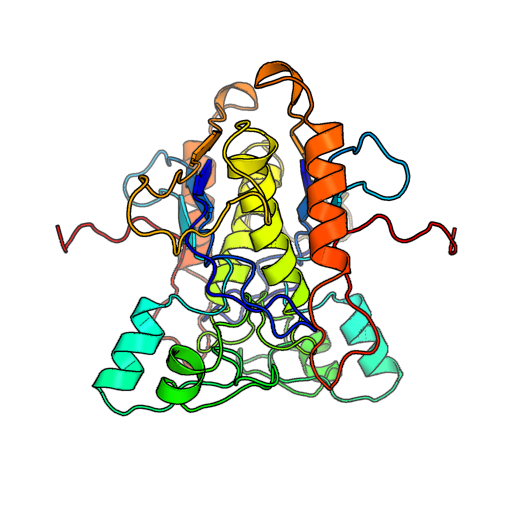. LEU B 1 60 ? -12.156 -14.203 14.672 1 96.25 60 LEU B O 1
ATOM 1854 N N . PRO B 1 61 ? -14.164 -13.125 14.938 1 96.81 61 PRO B N 1
ATOM 1855 C CA . PRO B 1 61 ? -14.25 -12.922 13.492 1 96.81 61 PRO B CA 1
ATOM 1856 C C . PRO B 1 61 ? -13.266 -11.867 12.984 1 96.81 61 PRO B C 1
ATOM 1858 O O . PRO B 1 61 ? -12.703 -11.109 13.781 1 96.81 61 PRO B O 1
ATOM 1861 N N . ILE B 1 62 ? -13.031 -11.875 11.742 1 96.19 62 ILE B N 1
ATOM 1862 C CA . ILE B 1 62 ? -12.148 -10.875 11.148 1 96.19 62 ILE B CA 1
ATOM 1863 C C . ILE B 1 62 ? -12.938 -9.992 10.18 1 96.19 62 ILE B C 1
ATOM 1865 O O . ILE B 1 62 ? -13.953 -10.43 9.625 1 96.19 62 ILE B O 1
ATOM 1869 N N . PRO B 1 63 ? -12.516 -8.805 9.984 1 94.88 63 PRO B N 1
ATOM 1870 C CA . PRO B 1 63 ? -13.164 -7.918 9.023 1 94.88 63 PRO B CA 1
ATOM 1871 C C . PRO B 1 63 ? -13.117 -8.453 7.594 1 94.88 63 PRO B C 1
ATOM 1873 O O . PRO B 1 63 ? -12.18 -9.18 7.238 1 94.88 63 PRO B O 1
ATOM 1876 N N . GLU B 1 64 ? -14.07 -8.008 6.828 1 94.38 64 GLU B N 1
ATOM 1877 C CA . GLU B 1 64 ? -14.008 -8.289 5.395 1 94.38 64 GLU B CA 1
ATOM 1878 C C . GLU B 1 64 ? -12.773 -7.641 4.766 1 94.38 64 GLU B C 1
ATOM 1880 O O . GLU B 1 64 ? -12.438 -6.504 5.086 1 94.38 64 GLU B O 1
ATOM 1885 N N . GLY B 1 65 ? -12.117 -8.461 3.945 1 95.19 65 GLY B N 1
ATOM 1886 C CA . GLY B 1 65 ? -10.969 -7.902 3.254 1 95.19 65 GLY B CA 1
ATOM 1887 C C . GLY B 1 65 ? -9.648 -8.367 3.832 1 95.19 65 GLY B C 1
ATOM 1888 O O . GLY B 1 65 ? -8.586 -8.148 3.234 1 95.19 65 GLY B O 1
ATOM 1889 N N . TRP B 1 66 ? -9.719 -9.047 4.973 1 96.94 66 TRP B N 1
ATOM 1890 C CA . TRP B 1 66 ? -8.492 -9.555 5.594 1 96.94 66 TRP B CA 1
ATOM 1891 C C . TRP B 1 66 ? -8.055 -10.859 4.941 1 96.94 66 TRP B C 1
ATOM 1893 O O . TRP B 1 66 ? -6.863 -11.047 4.664 1 96.94 66 TRP B O 1
ATOM 1903 N N . GLY B 1 67 ? -9.047 -11.711 4.777 1 97.19 67 GLY B N 1
ATOM 1904 C CA . GLY B 1 67 ? -8.805 -13.039 4.242 1 97.19 67 GLY B CA 1
ATOM 1905 C C . GLY B 1 67 ? -9.898 -13.516 3.303 1 97.19 67 GLY B C 1
ATOM 1906 O O . GLY B 1 67 ? -10.992 -12.953 3.289 1 97.19 67 GLY B O 1
ATOM 1907 N N . ALA B 1 68 ? -9.562 -14.555 2.512 1 96.81 68 ALA B N 1
ATOM 1908 C CA . ALA B 1 68 ? -10.477 -15.125 1.53 1 96.81 68 ALA B CA 1
ATOM 1909 C C . ALA B 1 68 ? -10.602 -16.641 1.714 1 96.81 68 ALA B C 1
ATOM 1911 O O . ALA B 1 68 ? -9.711 -17.281 2.277 1 96.81 68 ALA B O 1
ATOM 1912 N N . ASP B 1 69 ? -11.695 -17.141 1.222 1 96.56 69 ASP B N 1
ATOM 1913 C CA . ASP B 1 69 ? -11.883 -18.594 1.254 1 96.56 69 ASP B CA 1
ATOM 1914 C C . ASP B 1 69 ? -11.25 -19.25 0.033 1 96.56 69 ASP B C 1
ATOM 1916 O O . ASP B 1 69 ? -10.539 -18.609 -0.735 1 96.56 69 ASP B O 1
ATOM 1920 N N . LYS B 1 70 ? -11.531 -20.516 -0.098 1 95.38 70 LYS B N 1
ATOM 1921 C CA . LYS B 1 70 ? -10.891 -21.312 -1.138 1 95.38 70 LYS B CA 1
ATOM 1922 C C . LYS B 1 70 ? -11.281 -20.828 -2.529 1 95.38 70 LYS B C 1
ATOM 1924 O O . LYS B 1 70 ? -10.594 -21.109 -3.512 1 95.38 70 LYS B O 1
ATOM 1929 N N . ASN B 1 71 ? -12.422 -20.078 -2.617 1 93.06 71 ASN B N 1
ATOM 1930 C CA . ASN B 1 71 ? -12.906 -19.594 -3.908 1 93.06 71 ASN B CA 1
ATOM 1931 C C . ASN B 1 71 ? -12.461 -18.156 -4.176 1 93.06 71 ASN B C 1
ATOM 1933 O O . ASN B 1 71 ? -12.836 -17.562 -5.191 1 93.06 71 ASN B O 1
ATOM 1937 N N . GLY B 1 72 ? -11.695 -17.578 -3.285 1 92.25 72 GLY B N 1
ATOM 1938 C CA . GLY B 1 72 ? -11.195 -16.234 -3.459 1 92.25 72 GLY B CA 1
ATOM 1939 C C . GLY B 1 72 ? -12.164 -15.164 -2.977 1 92.25 72 GLY B C 1
ATOM 1940 O O . GLY B 1 72 ? -11.984 -13.977 -3.262 1 92.25 72 GLY B O 1
ATOM 1941 N N . ARG B 1 73 ? -13.211 -15.641 -2.223 1 93.06 73 ARG B N 1
ATOM 1942 C CA . ARG B 1 73 ? -14.188 -14.695 -1.675 1 93.06 73 ARG B CA 1
ATOM 1943 C C . ARG B 1 73 ? -13.828 -14.312 -0.242 1 93.06 73 ARG B C 1
ATOM 1945 O O . ARG B 1 73 ? -13.438 -15.164 0.555 1 93.06 73 ARG B O 1
ATOM 1952 N N . SER B 1 74 ? -14.039 -13.008 -0.008 1 95.56 74 SER B N 1
ATOM 1953 C CA . SER B 1 74 ? -13.734 -12.531 1.34 1 95.56 74 SER B CA 1
ATOM 1954 C C . SER B 1 74 ? -14.523 -13.32 2.389 1 95.56 74 SER B C 1
ATOM 1956 O O . SER B 1 74 ? -15.695 -13.633 2.184 1 95.56 74 SER B O 1
ATOM 1958 N N . THR B 1 75 ? -13.883 -13.602 3.516 1 96.5 75 THR B N 1
ATOM 1959 C CA . THR B 1 75 ? -14.523 -14.32 4.609 1 96.5 75 THR B CA 1
ATOM 1960 C C . THR B 1 75 ? -14.258 -13.625 5.941 1 96.5 75 THR B C 1
ATOM 1962 O O . THR B 1 75 ? -13.219 -12.984 6.117 1 96.5 75 THR B O 1
ATOM 1965 N N . SER B 1 76 ? -15.18 -13.82 6.859 1 96.69 76 SER B N 1
ATOM 1966 C CA . SER B 1 76 ? -14.984 -13.289 8.203 1 96.69 76 SER B CA 1
ATOM 1967 C C . SER B 1 76 ? -14.516 -14.375 9.164 1 96.69 76 SER B C 1
ATOM 1969 O O . SER B 1 76 ? -14.375 -14.125 10.367 1 96.69 76 SER B O 1
ATOM 1971 N N . GLU B 1 77 ? -14.258 -15.578 8.633 1 96.56 77 GLU B N 1
ATOM 1972 C CA . GLU B 1 77 ? -13.797 -16.703 9.438 1 96.56 77 GLU B CA 1
ATOM 1973 C C . GLU B 1 77 ? -12.297 -16.922 9.258 1 96.56 77 GLU B C 1
ATOM 1975 O O . GLU B 1 77 ? -11.852 -17.453 8.234 1 96.56 77 GLU B O 1
ATOM 1980 N N . PRO B 1 78 ? -11.57 -16.594 10.32 1 96.69 78 PRO B N 1
ATOM 1981 C CA . PRO B 1 78 ? -10.117 -16.703 10.172 1 96.69 78 PRO B CA 1
ATOM 1982 C C . PRO B 1 78 ? -9.672 -18.141 9.891 1 96.69 78 PRO B C 1
ATOM 1984 O O . PRO B 1 78 ? -8.703 -18.359 9.164 1 96.69 78 PRO B O 1
ATOM 1987 N N . ALA B 1 79 ? -10.359 -19.156 10.438 1 96.19 79 ALA B N 1
ATOM 1988 C CA . ALA B 1 79 ? -10 -20.547 10.219 1 96.19 79 ALA B CA 1
ATOM 1989 C C . ALA B 1 79 ? -10.102 -20.922 8.742 1 96.19 79 ALA B C 1
ATOM 1991 O O . ALA B 1 79 ? -9.234 -21.625 8.211 1 96.19 79 ALA B O 1
ATOM 1992 N N . VAL B 1 80 ? -11.141 -20.453 8.148 1 96.5 80 VAL B N 1
ATOM 1993 C CA . VAL B 1 80 ? -11.367 -20.734 6.73 1 96.5 80 VAL B CA 1
ATOM 1994 C C . VAL B 1 80 ? -10.242 -20.109 5.902 1 96.5 80 VAL B C 1
ATOM 1996 O O . VAL B 1 80 ? -9.695 -20.75 5.008 1 96.5 80 VAL B O 1
ATOM 1999 N N . ALA B 1 81 ? -9.914 -18.859 6.18 1 96.44 81 ALA B N 1
ATOM 2000 C CA . ALA B 1 81 ? -8.867 -18.172 5.441 1 96.44 81 ALA B CA 1
ATOM 2001 C C . ALA B 1 81 ? -7.516 -18.859 5.621 1 96.44 81 ALA B C 1
ATOM 2003 O O . ALA B 1 81 ? -6.738 -18.969 4.672 1 96.44 81 ALA B O 1
ATOM 2004 N N . ILE B 1 82 ? -7.234 -19.312 6.793 1 95 82 ILE B N 1
ATOM 2005 C CA . ILE B 1 82 ? -5.934 -19.891 7.121 1 95 82 ILE B CA 1
ATOM 2006 C C . ILE B 1 82 ? -5.836 -21.312 6.559 1 95 82 ILE B C 1
ATOM 2008 O O . ILE B 1 82 ? -4.832 -21.672 5.938 1 95 82 ILE B O 1
ATOM 2012 N N . GLU B 1 83 ? -6.836 -22.062 6.672 1 94.38 83 GLU B N 1
ATOM 2013 C CA . GLU B 1 83 ? -6.773 -23.5 6.359 1 94.38 83 GLU B CA 1
ATOM 2014 C C . GLU B 1 83 ? -7.047 -23.75 4.879 1 94.38 83 GLU B C 1
ATOM 2016 O O . GLU B 1 83 ? -6.391 -24.578 4.254 1 94.38 83 GLU B O 1
ATOM 2021 N N . GLU B 1 84 ? -7.984 -23 4.316 1 93.81 84 GLU B N 1
ATOM 2022 C CA . GLU B 1 84 ? -8.438 -23.328 2.967 1 93.81 84 GLU B CA 1
ATOM 2023 C C . GLU B 1 84 ? -8.188 -22.172 2.008 1 93.81 84 GLU B C 1
ATOM 2025 O O . GLU B 1 84 ? -8.219 -22.344 0.788 1 93.81 84 GLU B O 1
ATOM 2030 N N . GLY B 1 85 ? -7.938 -21.078 2.574 1 95.69 85 GLY B N 1
ATOM 2031 C CA . GLY B 1 85 ? -7.871 -19.891 1.742 1 95.69 85 GLY B CA 1
ATOM 2032 C C . GLY B 1 85 ? -6.523 -19.188 1.806 1 95.69 85 GLY B C 1
ATOM 2033 O O . GLY B 1 85 ? -5.484 -19.828 1.604 1 95.69 8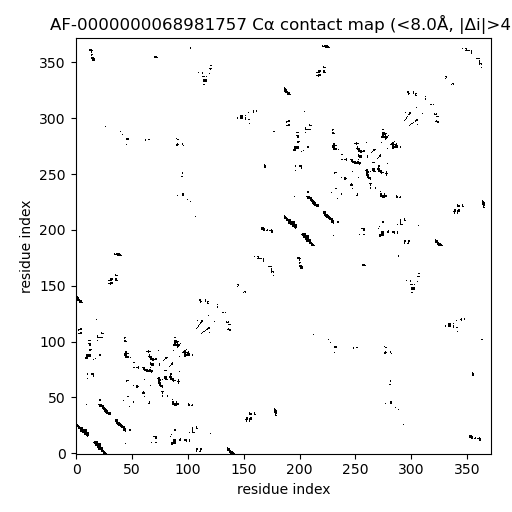5 GLY B O 1
ATOM 2034 N N . ALA B 1 86 ? -6.625 -17.875 1.981 1 96.94 86 ALA B N 1
ATOM 2035 C CA . ALA B 1 86 ? -5.414 -17.047 1.973 1 96.94 86 ALA B CA 1
ATOM 2036 C C . ALA B 1 86 ? -5.688 -15.656 2.525 1 96.94 86 ALA B C 1
ATOM 2038 O O . ALA B 1 86 ? -6.844 -15.281 2.727 1 96.94 86 ALA B O 1
ATOM 2039 N N . LEU B 1 87 ? -4.625 -15.008 2.805 1 97.44 87 LEU B N 1
ATOM 2040 C CA . LEU B 1 87 ? -4.727 -13.578 3.07 1 97.44 87 LEU B CA 1
ATOM 2041 C C . LEU B 1 87 ? -5.062 -12.805 1.795 1 97.44 87 LEU B C 1
ATOM 2043 O O . LEU B 1 87 ? -4.824 -13.305 0.689 1 97.44 87 LEU B O 1
ATOM 2047 N N . MET B 1 88 ? -5.637 -11.656 1.976 1 97.56 88 MET B N 1
ATOM 2048 C CA . MET B 1 88 ? -5.859 -10.75 0.854 1 97.56 88 MET B CA 1
ATOM 2049 C C . MET B 1 88 ? -4.809 -9.641 0.828 1 97.56 88 MET B C 1
ATOM 2051 O O . MET B 1 88 ? -4.195 -9.344 1.854 1 97.56 88 MET B O 1
ATOM 2055 N N . PRO B 1 89 ? -4.547 -9.078 -0.344 1 97.5 89 PRO B N 1
ATOM 2056 C CA . PRO B 1 89 ? -3.59 -7.973 -0.406 1 97.5 89 PRO B CA 1
ATOM 2057 C C . PRO B 1 89 ? -4.105 -6.707 0.275 1 97.5 89 PRO B C 1
ATOM 2059 O O . PRO B 1 89 ? -5.301 -6.602 0.566 1 97.5 89 PRO B O 1
ATOM 2062 N N . LEU B 1 90 ? -3.168 -5.777 0.615 1 97.44 90 LEU B N 1
ATOM 2063 C CA . LEU B 1 90 ? -3.602 -4.477 1.115 1 97.44 90 LEU B CA 1
ATOM 2064 C C . LEU B 1 90 ? -4.672 -3.875 0.21 1 97.44 90 LEU B C 1
ATOM 2066 O O . LEU B 1 90 ? -4.504 -3.828 -1.011 1 97.44 90 LEU B O 1
ATOM 2070 N N . GLY B 1 91 ? -5.75 -3.416 0.75 1 96.44 91 GLY B N 1
ATOM 2071 C CA . GLY B 1 91 ? -6.918 -2.967 0.008 1 96.44 91 GLY B CA 1
ATOM 2072 C C . GLY B 1 91 ? -8.031 -3.992 -0.022 1 96.44 91 GLY B C 1
ATOM 2073 O O . GLY B 1 91 ? -9.18 -3.662 -0.344 1 96.44 91 GLY B O 1
ATOM 2074 N N . GLY B 1 92 ? -7.68 -5.277 0.224 1 95.94 92 GLY B N 1
ATOM 2075 C CA . GLY B 1 92 ? -8.672 -6.332 0.302 1 95.94 92 GLY B CA 1
ATOM 2076 C C . GLY B 1 92 ? -9.234 -6.73 -1.052 1 95.94 92 GLY B C 1
ATOM 2077 O O . GLY B 1 92 ? -8.484 -7.145 -1.939 1 95.94 92 GLY B O 1
ATOM 2078 N N . GLU B 1 93 ? -10.531 -6.543 -1.18 1 93.69 93 GLU B N 1
ATOM 2079 C CA . GLU B 1 93 ? -11.211 -6.91 -2.418 1 93.69 93 GLU B CA 1
ATOM 2080 C C . GLU B 1 93 ? -10.906 -5.91 -3.531 1 93.69 93 GLU B C 1
ATOM 2082 O O . GLU B 1 93 ? -10.484 -4.785 -3.264 1 93.69 93 GLU B O 1
ATOM 2087 N N . GLU B 1 94 ? -11.164 -6.32 -4.77 1 92.56 94 GLU B N 1
ATOM 2088 C CA . GLU B 1 94 ? -10.898 -5.484 -5.938 1 92.56 94 GLU B CA 1
ATOM 2089 C C . GLU B 1 94 ? -11.633 -4.152 -5.848 1 92.56 94 GLU B C 1
ATOM 2091 O O . GLU B 1 94 ? -11.102 -3.113 -6.234 1 92.56 94 GLU B O 1
ATOM 2096 N N . ARG B 1 95 ? -12.836 -4.137 -5.277 1 91.62 95 ARG B N 1
ATOM 2097 C CA . ARG B 1 95 ? -13.633 -2.916 -5.168 1 91.62 95 ARG B CA 1
ATOM 2098 C C . ARG B 1 95 ? -12.945 -1.896 -4.266 1 91.62 95 ARG B C 1
ATOM 2100 O O . ARG B 1 95 ? -13.18 -0.692 -4.391 1 91.62 95 ARG B O 1
ATOM 2107 N N . ASN B 1 96 ? -12.109 -2.367 -3.412 1 93.38 96 ASN B N 1
ATOM 2108 C CA . ASN B 1 96 ? -11.391 -1.484 -2.502 1 93.38 96 ASN B CA 1
ATOM 2109 C C . ASN B 1 96 ? -9.914 -1.368 -2.883 1 93.38 96 ASN B C 1
ATOM 2111 O O . ASN B 1 96 ? -9.078 -1.018 -2.047 1 93.38 96 ASN B O 1
ATOM 2115 N N . SER B 1 97 ? -9.609 -1.768 -4.105 1 94.38 97 SER B N 1
ATOM 2116 C CA . SER B 1 97 ? -8.312 -1.544 -4.734 1 94.38 97 SER B CA 1
ATOM 2117 C C . SER B 1 97 ? -7.27 -2.523 -4.211 1 94.38 97 SER B C 1
ATOM 2119 O O . SER B 1 97 ? -6.094 -2.172 -4.074 1 94.38 97 SER B O 1
ATOM 2121 N N . GLY B 1 98 ? -7.691 -3.732 -3.941 1 95.19 98 GLY B N 1
ATOM 2122 C CA . GLY B 1 98 ? -6.762 -4.777 -3.543 1 95.19 98 GLY B CA 1
ATOM 2123 C C . GLY B 1 98 ? -5.637 -4.984 -4.539 1 95.19 98 GLY B C 1
ATOM 2124 O O . GLY B 1 98 ? -4.551 -5.445 -4.172 1 95.19 98 GLY B O 1
ATOM 2125 N N . TYR B 1 99 ? -5.84 -4.562 -5.797 1 94.81 99 TYR B N 1
ATOM 2126 C CA . TYR B 1 99 ? -4.836 -4.742 -6.84 1 94.81 99 TYR B CA 1
ATOM 2127 C C . TYR B 1 99 ? -3.613 -3.873 -6.574 1 94.81 99 TYR B C 1
ATOM 2129 O O . TYR B 1 99 ? -2.518 -4.164 -7.062 1 94.81 99 TYR B O 1
ATOM 2137 N N . LYS B 1 100 ? -3.781 -2.828 -5.82 1 95.75 100 LYS B N 1
ATOM 2138 C CA . LYS B 1 100 ? -2.641 -1.994 -5.457 1 95.75 100 LYS B CA 1
ATOM 2139 C C . LYS B 1 100 ? -1.721 -2.717 -4.477 1 95.75 100 LYS B C 1
ATOM 2141 O O . LYS B 1 100 ? -0.499 -2.713 -4.645 1 95.75 100 LYS B O 1
ATOM 2146 N N . GLY B 1 101 ? -2.328 -3.348 -3.469 1 96.62 101 GLY B N 1
ATOM 2147 C CA . GLY B 1 101 ? -1.545 -4.148 -2.543 1 96.62 101 GLY B CA 1
ATOM 2148 C C . GLY B 1 101 ? -0.872 -5.336 -3.205 1 96.62 101 GLY B C 1
ATOM 2149 O O . GLY B 1 101 ? 0.274 -5.664 -2.889 1 96.62 101 GLY B O 1
ATOM 2150 N N . TYR B 1 102 ? -1.641 -5.969 -4.07 1 95.81 102 TYR B N 1
ATOM 2151 C CA . TYR B 1 102 ? -1.094 -7.059 -4.867 1 95.81 102 TYR B CA 1
ATOM 2152 C C . TYR B 1 102 ? 0.111 -6.594 -5.676 1 95.81 102 TYR B C 1
ATOM 2154 O O . TYR B 1 102 ? 1.152 -7.254 -5.688 1 95.81 102 TYR B O 1
ATOM 2162 N N . GLY B 1 103 ? 0.014 -5.457 -6.266 1 95.69 103 GLY B N 1
ATOM 2163 C CA . GLY B 1 103 ? 1.126 -4.871 -6.996 1 95.69 103 GLY B CA 1
ATOM 2164 C C . GLY B 1 103 ? 2.34 -4.609 -6.125 1 95.69 103 GLY B C 1
ATOM 2165 O O . GLY B 1 103 ? 3.473 -4.875 -6.535 1 95.69 103 GLY B O 1
ATOM 2166 N N . LEU B 1 104 ? 2.109 -4.121 -4.965 1 96.06 104 LEU B N 1
ATOM 2167 C CA . LEU B 1 104 ? 3.201 -3.869 -4.031 1 96.06 104 LEU B CA 1
ATOM 2168 C C . LEU B 1 104 ? 3.898 -5.168 -3.646 1 96.06 104 LEU B C 1
ATOM 2170 O O . LEU B 1 104 ? 5.125 -5.207 -3.531 1 96.06 104 LEU B O 1
ATOM 2174 N N . GLY B 1 105 ? 3.082 -6.203 -3.414 1 95.19 105 GLY B N 1
ATOM 2175 C CA . GLY B 1 105 ? 3.668 -7.508 -3.146 1 95.19 105 GLY B CA 1
ATOM 2176 C C . GLY B 1 105 ? 4.586 -7.988 -4.254 1 95.19 105 GLY B C 1
ATOM 2177 O O . GLY B 1 105 ? 5.641 -8.57 -3.986 1 95.19 105 GLY B O 1
ATOM 2178 N N . MET B 1 106 ? 4.203 -7.711 -5.438 1 93.81 106 MET B N 1
ATOM 2179 C CA . MET B 1 106 ? 5.012 -8.109 -6.586 1 93.81 106 MET B CA 1
ATOM 2180 C C . MET B 1 106 ? 6.301 -7.293 -6.648 1 93.81 106 MET B C 1
ATOM 2182 O O . MET B 1 106 ? 7.34 -7.805 -7.074 1 93.81 106 MET B O 1
ATOM 2186 N N . VAL B 1 107 ? 6.195 -6.074 -6.285 1 93.5 107 VAL B N 1
ATOM 2187 C CA . VAL B 1 107 ? 7.383 -5.223 -6.258 1 93.5 107 VAL B CA 1
ATOM 2188 C C . VAL B 1 107 ? 8.438 -5.832 -5.336 1 93.5 107 VAL B C 1
ATOM 2190 O O . VAL B 1 107 ? 9.617 -5.875 -5.676 1 93.5 107 VAL B O 1
ATOM 2193 N N . VAL B 1 108 ? 8.016 -6.285 -4.195 1 92.75 108 VAL B N 1
ATOM 2194 C CA . VAL B 1 108 ? 8.945 -6.902 -3.254 1 92.75 108 VAL B CA 1
ATOM 2195 C C . VAL B 1 108 ? 9.57 -8.148 -3.885 1 92.75 108 VAL B C 1
ATOM 2197 O O . VAL B 1 108 ? 10.766 -8.391 -3.734 1 92.75 108 VAL B O 1
ATOM 2200 N N . GLU B 1 109 ? 8.805 -8.898 -4.582 1 90.38 109 GLU B N 1
ATOM 2201 C CA . GLU B 1 109 ? 9.336 -10.062 -5.281 1 90.38 109 GLU B CA 1
ATOM 2202 C C . GLU B 1 109 ? 10.367 -9.656 -6.324 1 90.38 109 GLU B C 1
ATOM 2204 O O . GLU B 1 109 ? 11.375 -10.352 -6.512 1 90.38 109 GLU B O 1
ATOM 2209 N N . LEU B 1 110 ? 10.062 -8.57 -7 1 88.5 110 LEU B N 1
ATOM 2210 C CA . LEU B 1 110 ? 10.977 -8.062 -8.016 1 88.5 110 LEU B CA 1
ATOM 2211 C C . LEU B 1 110 ? 12.32 -7.695 -7.406 1 88.5 110 LEU B C 1
ATOM 2213 O O . LEU B 1 110 ? 13.367 -8.109 -7.906 1 88.5 110 LEU B O 1
ATOM 2217 N N . PHE B 1 111 ? 12.305 -7.066 -6.297 1 87.38 111 PHE B N 1
ATOM 2218 C CA . PHE B 1 111 ? 13.523 -6.57 -5.664 1 87.38 111 PHE B CA 1
ATOM 2219 C C . PHE B 1 111 ? 14.273 -7.699 -4.973 1 87.38 111 PHE B C 1
ATOM 2221 O O . PHE B 1 111 ? 15.508 -7.695 -4.918 1 87.38 111 PHE B O 1
ATOM 2228 N N . CYS B 1 112 ? 13.539 -8.625 -4.414 1 83.19 112 CYS B N 1
ATOM 2229 C CA . CYS B 1 112 ? 14.164 -9.664 -3.607 1 83.19 112 CYS B CA 1
ATOM 2230 C C . CYS B 1 112 ? 14.445 -10.906 -4.438 1 83.19 112 CYS B C 1
ATOM 2232 O O . CYS B 1 112 ? 15.375 -11.656 -4.148 1 83.19 112 CYS B O 1
ATOM 2234 N N . GLY B 1 113 ? 13.656 -11.211 -5.367 1 76.38 113 GLY B N 1
ATOM 2235 C CA . GLY B 1 113 ? 13.797 -12.438 -6.137 1 76.38 113 GLY B CA 1
ATOM 2236 C C . GLY B 1 113 ? 14.453 -12.227 -7.488 1 76.38 113 GLY B C 1
ATOM 2237 O O . GLY B 1 113 ? 15.516 -12.781 -7.766 1 76.38 113 GLY B O 1
ATOM 2238 N N . ILE B 1 114 ? 13.906 -11.359 -8.25 1 74.81 114 ILE B N 1
ATOM 2239 C CA . ILE B 1 114 ? 14.281 -11.25 -9.656 1 74.81 114 ILE B CA 1
ATOM 2240 C C . ILE B 1 114 ? 15.586 -10.461 -9.773 1 74.81 114 ILE B C 1
ATOM 2242 O O . ILE B 1 114 ? 16.484 -10.844 -10.531 1 74.81 114 ILE B O 1
ATOM 2246 N N . LEU B 1 115 ? 15.672 -9.375 -9.016 1 75.19 115 LEU B N 1
ATOM 2247 C CA . LEU B 1 115 ? 16.875 -8.555 -9.062 1 75.19 115 LEU B CA 1
ATOM 2248 C C . LEU B 1 115 ? 18.062 -9.281 -8.422 1 75.19 115 LEU B C 1
ATOM 2250 O O . LEU B 1 115 ? 19.188 -9.219 -8.93 1 75.19 115 LEU B O 1
ATOM 2254 N N . ALA B 1 116 ? 17.781 -9.906 -7.16 1 65.06 116 ALA B N 1
ATOM 2255 C CA . ALA B 1 116 ? 18.844 -10.531 -6.391 1 65.06 116 ALA B CA 1
ATOM 2256 C C . ALA B 1 116 ? 19.141 -11.93 -6.906 1 65.06 116 ALA B C 1
ATOM 2258 O O . ALA B 1 116 ? 20.078 -12.586 -6.434 1 65.06 116 ALA B O 1
ATOM 2259 N N . ASP B 1 117 ? 18.672 -12.305 -8.203 1 58.94 117 ASP B N 1
ATOM 2260 C CA . ASP B 1 117 ? 18.844 -13.648 -8.742 1 58.94 117 ASP B CA 1
ATOM 2261 C C . ASP B 1 117 ? 18.406 -14.711 -7.738 1 58.94 117 ASP B C 1
ATOM 2263 O O . ASP B 1 117 ? 18.938 -15.82 -7.73 1 58.94 117 ASP B O 1
ATOM 2267 N N . ALA B 1 118 ? 17.703 -14.258 -6.738 1 54.88 118 ALA B N 1
ATOM 2268 C CA . ALA B 1 118 ? 17.25 -15.266 -5.785 1 54.88 118 ALA B CA 1
ATOM 2269 C C . ALA B 1 118 ? 16.047 -16.031 -6.332 1 54.88 118 ALA B C 1
ATOM 2271 O O . ALA B 1 118 ? 15.438 -15.609 -7.316 1 54.88 118 ALA B O 1
ATOM 2272 N N . ALA B 1 119 ? 15.828 -17.25 -5.957 1 48.47 119 ALA B N 1
ATOM 2273 C CA . ALA B 1 119 ? 14.719 -18.109 -6.379 1 48.47 119 ALA B CA 1
ATOM 2274 C C . ALA B 1 119 ? 13.422 -17.328 -6.484 1 48.47 119 ALA B C 1
ATOM 2276 O O . ALA B 1 119 ? 13.094 -16.516 -5.602 1 48.47 119 ALA B O 1
ATOM 2277 N N . TYR B 1 120 ? 12.969 -16.875 -7.727 1 49.94 120 TYR B N 1
ATOM 2278 C CA . TYR B 1 120 ? 11.734 -16.125 -7.941 1 49.94 120 TYR B CA 1
ATOM 2279 C C . TYR B 1 120 ? 10.664 -17.016 -8.562 1 49.94 120 TYR B C 1
ATOM 2281 O O . TYR B 1 120 ? 10.977 -18 -9.234 1 49.94 120 TYR B O 1
ATOM 2289 N N . GLY B 1 121 ? 9.172 -16.703 -8.328 1 40 121 GLY B N 1
ATOM 2290 C CA . GLY B 1 121 ? 7.992 -17.312 -8.914 1 40 121 GLY B CA 1
ATOM 2291 C C . GLY B 1 121 ? 7.836 -18.781 -8.547 1 40 121 GLY B C 1
ATOM 2292 O O . GLY B 1 121 ? 8.266 -19.203 -7.477 1 40 121 GLY B O 1
ATOM 2293 N N . PRO B 1 122 ? 7.094 -19.562 -9.578 1 37.38 122 PRO B N 1
ATOM 2294 C CA . PRO B 1 122 ? 6.973 -21 -9.367 1 37.38 122 PRO B CA 1
ATOM 2295 C C . PRO B 1 122 ? 8.328 -21.703 -9.266 1 37.38 122 PRO B C 1
ATOM 2297 O O . PRO B 1 122 ? 8.391 -22.875 -8.898 1 37.38 122 PRO B O 1
ATOM 2300 N N . ASN B 1 123 ? 9.227 -21.188 -9.961 1 38.72 123 ASN B N 1
ATOM 2301 C CA . ASN B 1 123 ? 10.5 -21.891 -9.836 1 38.72 123 ASN B CA 1
ATOM 2302 C C . ASN B 1 123 ? 11.094 -21.719 -8.438 1 38.72 123 ASN B C 1
ATOM 2304 O O . ASN B 1 123 ? 12.281 -21.984 -8.227 1 38.72 123 ASN B O 1
ATOM 2308 N N . ILE B 1 124 ? 10.594 -20.797 -7.645 1 40.53 124 ILE B N 1
ATOM 2309 C CA . ILE B 1 124 ? 10.57 -21.219 -6.246 1 40.53 124 ILE B CA 1
ATOM 2310 C C . ILE B 1 124 ? 10.047 -22.641 -6.152 1 40.53 124 ILE B C 1
ATOM 2312 O O . ILE B 1 124 ? 8.867 -22.906 -6.414 1 40.53 124 ILE B O 1
ATOM 2316 N N . ARG B 1 125 ? 10.602 -23.688 -6.781 1 35.31 125 ARG B N 1
ATOM 2317 C CA . ARG B 1 125 ? 10.281 -25.078 -6.465 1 35.31 125 ARG B CA 1
ATOM 2318 C C . ARG B 1 125 ? 9.469 -25.172 -5.18 1 35.31 125 ARG B C 1
ATOM 2320 O O . ARG B 1 125 ? 9.445 -24.234 -4.379 1 35.31 125 ARG B O 1
ATOM 2327 N N . ARG B 1 126 ? 8.8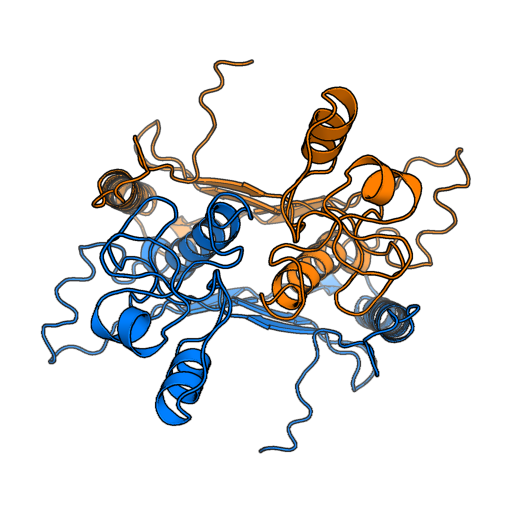2 -26.484 -4.996 1 34.59 126 ARG B N 1
ATOM 2328 C CA . ARG B 1 126 ? 8.047 -26.938 -3.842 1 34.59 126 ARG B CA 1
ATOM 2329 C C . ARG B 1 126 ? 8.633 -26.375 -2.547 1 34.59 126 ARG B C 1
ATOM 2331 O O . ARG B 1 126 ? 9.711 -26.797 -2.115 1 34.59 126 ARG B O 1
ATOM 2338 N N . TRP B 1 127 ? 8.555 -25.297 -2.217 1 30.62 127 TRP B N 1
ATOM 2339 C CA . TRP B 1 127 ? 8.75 -25.062 -0.79 1 30.62 127 TRP B CA 1
ATOM 2340 C C . TRP B 1 127 ? 8.242 -26.234 0.034 1 30.62 127 TRP B C 1
ATOM 2342 O O . TRP B 1 127 ? 8.414 -26.281 1.253 1 30.62 127 TRP B O 1
ATOM 2352 N N . MET B 1 128 ? 7.156 -26.875 -0.504 1 29.53 128 MET B N 1
ATOM 2353 C CA . MET B 1 128 ? 6.859 -28.031 0.353 1 29.53 128 MET B CA 1
ATOM 2354 C C . MET B 1 128 ? 8.008 -29.031 0.329 1 29.53 128 MET B C 1
ATOM 2356 O O . MET B 1 128 ? 7.879 -30.141 0.861 1 29.53 128 MET B O 1
ATOM 2360 N N . ASN B 1 129 ? 8.828 -29.047 -0.714 1 30.47 129 ASN B N 1
ATOM 2361 C CA . ASN B 1 129 ? 9.82 -29.969 -0.173 1 30.47 129 ASN B CA 1
ATOM 2362 C C . ASN B 1 129 ? 10.594 -29.344 0.984 1 30.47 129 ASN B C 1
ATOM 2364 O O . ASN B 1 129 ? 11.086 -28.219 0.873 1 30.47 129 ASN B O 1
ATOM 2368 N N . THR B 1 130 ? 10.195 -29.641 2.236 1 33.31 130 THR B N 1
ATOM 2369 C CA . THR B 1 130 ? 10.664 -29.406 3.598 1 33.31 130 THR B CA 1
ATOM 2370 C C . THR B 1 130 ? 12.156 -29.094 3.611 1 33.31 130 THR B C 1
ATOM 2372 O O . THR B 1 130 ? 12.703 -28.703 4.645 1 33.31 130 THR B O 1
ATOM 2375 N N . ASP B 1 131 ? 12.961 -29.766 2.807 1 32.78 131 ASP B N 1
ATOM 2376 C CA . ASP B 1 131 ? 14.344 -29.859 3.258 1 32.78 131 ASP B CA 1
ATOM 2377 C C . ASP B 1 131 ? 15.102 -28.562 3.008 1 32.78 131 ASP B C 1
ATOM 2379 O O . ASP B 1 131 ? 16.281 -28.453 3.363 1 32.78 131 ASP B O 1
ATOM 2383 N N . ARG B 1 132 ? 14.938 -27.875 1.787 1 37.28 132 ARG B N 1
ATOM 2384 C CA . ARG B 1 132 ? 16 -26.891 1.57 1 37.28 132 ARG B CA 1
ATOM 2385 C C . ARG B 1 132 ? 15.625 -25.531 2.137 1 37.28 132 ARG B C 1
ATOM 2387 O O . ARG B 1 132 ? 14.438 -25.234 2.293 1 37.28 132 ARG B O 1
ATOM 2394 N N . ALA B 1 133 ? 16.453 -24.672 2.777 1 35.88 133 ALA B N 1
ATOM 2395 C CA . ALA B 1 133 ? 16.422 -23.359 3.41 1 35.88 133 ALA B CA 1
ATOM 2396 C C . ALA B 1 133 ? 15.594 -22.375 2.584 1 35.88 133 ALA B C 1
ATOM 2398 O O . ALA B 1 133 ? 15.719 -22.328 1.358 1 35.88 133 ALA B O 1
ATOM 2399 N N . ALA B 1 134 ? 14.336 -22.125 2.754 1 43.16 134 ALA B N 1
ATOM 2400 C CA . ALA B 1 134 ? 13.539 -21.062 2.146 1 43.16 134 ALA B CA 1
ATOM 2401 C C . ALA B 1 134 ? 14.422 -19.922 1.653 1 43.16 134 ALA B C 1
ATOM 2403 O O . ALA B 1 134 ? 15.18 -19.344 2.432 1 43.16 134 ALA B O 1
ATOM 2404 N N . ASN B 1 135 ? 14.945 -19.875 0.522 1 48.78 135 ASN B N 1
ATOM 2405 C CA . ASN B 1 135 ? 15.82 -18.828 0.006 1 48.78 135 ASN B CA 1
ATOM 2406 C C . ASN B 1 135 ? 15.133 -17.453 0.029 1 48.78 135 ASN B C 1
ATOM 2408 O O . ASN B 1 135 ? 14.43 -17.094 -0.918 1 48.78 135 ASN B O 1
ATOM 2412 N N . LEU B 1 136 ? 14.82 -16.938 1.235 1 57.09 136 LEU B N 1
ATOM 2413 C CA . LEU B 1 136 ? 14.359 -15.57 1.478 1 57.09 136 LEU B CA 1
ATOM 2414 C C . LEU B 1 136 ? 15.344 -14.555 0.902 1 57.09 136 LEU B C 1
ATOM 2416 O O . LEU B 1 136 ? 16.562 -14.703 1.05 1 57.09 136 LEU B O 1
ATOM 2420 N N . GLY B 1 137 ? 14.766 -13.859 -0.16 1 73.44 137 GLY B N 1
ATOM 2421 C CA . GLY B 1 137 ? 15.555 -12.766 -0.696 1 73.44 137 GLY B CA 1
ATOM 2422 C C . GLY B 1 137 ? 15.312 -11.445 0.013 1 73.44 137 GLY B C 1
ATOM 2423 O O . GLY B 1 137 ? 14.211 -11.203 0.515 1 73.44 137 GLY B O 1
ATOM 2424 N N . GLN B 1 138 ? 16.406 -10.797 0.414 1 79.81 138 GLN B N 1
ATOM 2425 C CA . GLN B 1 138 ? 16.328 -9.461 0.988 1 79.81 138 GLN B CA 1
ATOM 2426 C C . GLN B 1 138 ? 17 -8.43 0.087 1 79.81 138 GLN B C 1
ATOM 2428 O O . GLN B 1 138 ? 17.938 -8.758 -0.641 1 79.81 138 GLN B O 1
ATOM 2433 N N . SER B 1 139 ? 16.375 -7.305 0.038 1 83 139 SER B N 1
ATOM 2434 C CA . SER B 1 139 ? 16.984 -6.18 -0.663 1 83 139 SER B CA 1
ATOM 2435 C C . SER B 1 139 ? 17.109 -4.965 0.25 1 83 139 SER B C 1
ATOM 2437 O O . SER B 1 139 ? 16.266 -4.75 1.126 1 83 139 SER B O 1
ATOM 2439 N N . PHE B 1 140 ? 18.203 -4.23 0.069 1 85.31 140 PHE B N 1
ATOM 2440 C CA . PHE B 1 140 ? 18.453 -3.02 0.842 1 85.31 140 PHE B CA 1
ATOM 2441 C C . PHE B 1 140 ? 18.859 -1.865 -0.072 1 85.31 140 PHE B C 1
ATOM 2443 O O . PHE B 1 140 ? 19.656 -2.041 -0.991 1 85.31 140 PHE B O 1
ATOM 2450 N N . VAL B 1 141 ? 18.203 -0.789 0.099 1 83.44 141 VAL B N 1
ATOM 2451 C CA . VAL B 1 141 ? 18.547 0.45 -0.588 1 83.44 141 VAL B CA 1
ATOM 2452 C C . VAL B 1 141 ? 18.797 1.556 0.434 1 83.44 141 VAL B C 1
ATOM 2454 O O . VAL B 1 141 ? 17.953 1.81 1.303 1 83.44 141 VAL B O 1
ATOM 2457 N N . ALA B 1 142 ? 19.969 2.135 0.335 1 86.56 142 ALA B N 1
ATOM 2458 C CA . ALA B 1 142 ? 20.312 3.268 1.194 1 86.56 142 ALA B CA 1
ATOM 2459 C C . ALA B 1 142 ? 20.5 4.539 0.374 1 86.56 142 ALA B C 1
ATOM 2461 O O . ALA B 1 142 ? 21.188 4.52 -0.654 1 86.56 142 ALA B O 1
ATOM 2462 N N . ILE B 1 143 ? 19.875 5.562 0.777 1 84.06 143 ILE B N 1
ATOM 2463 C CA . ILE B 1 143 ? 19.984 6.859 0.119 1 84.06 143 ILE B CA 1
ATOM 2464 C C . ILE B 1 143 ? 20.562 7.887 1.091 1 84.06 143 ILE B C 1
ATOM 2466 O O . ILE B 1 143 ? 20.062 8.047 2.203 1 84.06 143 ILE B O 1
ATOM 2470 N N . ASP B 1 144 ? 21.578 8.578 0.673 1 85.5 144 ASP B N 1
ATOM 2471 C CA . ASP B 1 144 ? 22.156 9.648 1.474 1 85.5 144 ASP B CA 1
ATOM 2472 C C . ASP B 1 144 ? 21.438 10.977 1.21 1 85.5 144 ASP B C 1
ATOM 2474 O O . ASP B 1 144 ? 21.625 11.586 0.154 1 85.5 144 ASP B O 1
ATOM 2478 N N . PRO B 1 145 ? 20.734 11.383 2.176 1 85.12 145 PRO B N 1
ATOM 2479 C CA . PRO B 1 145 ? 19.984 12.617 1.938 1 85.12 145 PRO B CA 1
ATOM 2480 C C . PRO B 1 145 ? 20.891 13.828 1.725 1 85.12 145 PRO B C 1
ATOM 2482 O O . PRO B 1 145 ? 20.484 14.797 1.077 1 85.12 145 PRO B O 1
ATOM 2485 N N . ASN B 1 146 ? 22.047 13.742 2.221 1 81.25 146 ASN B N 1
ATOM 2486 C CA . ASN B 1 146 ? 22.969 14.859 2.088 1 81.25 146 ASN B CA 1
ATOM 2487 C C . ASN B 1 146 ? 23.469 15.008 0.655 1 81.25 146 ASN B C 1
ATOM 2489 O O . ASN B 1 146 ? 24.031 16.047 0.294 1 81.25 146 ASN B O 1
ATOM 2493 N N . ALA B 1 147 ? 23.25 14.031 -0.056 1 79.88 147 ALA B N 1
ATOM 2494 C CA . ALA B 1 147 ? 23.609 14.102 -1.469 1 79.88 147 ALA B CA 1
ATOM 2495 C C . ALA B 1 147 ? 22.609 14.961 -2.248 1 79.88 147 ALA B C 1
ATOM 2497 O O . ALA B 1 147 ? 22.891 15.359 -3.385 1 79.88 147 ALA B O 1
ATOM 2498 N N . PHE B 1 148 ? 21.516 15.312 -1.668 1 78.06 148 PHE B N 1
ATOM 2499 C CA . PHE B 1 148 ? 20.484 16.078 -2.346 1 78.06 148 PHE B CA 1
ATOM 2500 C C . PHE B 1 148 ? 20.406 17.5 -1.809 1 78.06 148 PHE B C 1
ATOM 2502 O O . PHE B 1 148 ? 20.453 18.453 -2.578 1 78.06 148 PHE B O 1
ATOM 2509 N N . ALA B 1 149 ? 20.219 17.672 -0.511 1 78.62 149 ALA B N 1
ATOM 2510 C CA . ALA B 1 149 ? 20.188 18.984 0.139 1 78.62 149 ALA B CA 1
ATOM 2511 C C . ALA B 1 149 ? 20.469 18.859 1.634 1 78.62 149 ALA B C 1
ATOM 2513 O O . ALA B 1 149 ? 20.141 17.844 2.25 1 78.62 149 ALA B O 1
ATOM 2514 N N . PRO B 1 150 ? 21.062 19.906 2.105 1 81.38 150 PRO B N 1
ATOM 2515 C CA . PRO B 1 150 ? 21.281 19.875 3.555 1 81.38 150 PRO B CA 1
ATOM 2516 C C . PRO B 1 150 ? 19.984 20.062 4.348 1 81.38 150 PRO B C 1
ATOM 2518 O O . PRO B 1 150 ? 18.984 20.5 3.791 1 81.38 150 PRO B O 1
ATOM 2521 N N . GLY B 1 151 ? 19.984 19.578 5.68 1 86.25 151 GLY B N 1
ATOM 2522 C CA . GLY B 1 151 ? 18.875 19.891 6.59 1 86.25 151 GLY B CA 1
ATOM 2523 C C . GLY B 1 151 ? 17.766 18.859 6.543 1 86.25 151 GLY B C 1
ATOM 2524 O O . GLY B 1 151 ? 16.641 19.141 6.965 1 86.25 151 GLY B O 1
ATOM 2525 N N . PHE B 1 152 ? 18.016 17.734 5.984 1 87.44 152 PHE B N 1
ATOM 2526 C CA . PHE B 1 152 ? 17.016 16.672 5.867 1 87.44 152 PHE B CA 1
ATOM 2527 C C . PHE B 1 152 ? 16.422 16.328 7.23 1 87.44 152 PHE B C 1
ATOM 2529 O O . PHE B 1 152 ? 15.203 16.266 7.387 1 87.44 152 PHE B O 1
ATOM 2536 N N . GLY B 1 153 ? 17.281 16.141 8.203 1 88.31 153 GLY B N 1
ATOM 2537 C CA . GLY B 1 153 ? 16.828 15.727 9.523 1 88.31 153 GLY B CA 1
ATOM 2538 C C . GLY B 1 153 ? 15.898 16.719 10.18 1 88.31 153 GLY B C 1
ATOM 2539 O O . GLY B 1 153 ? 14.922 16.344 10.828 1 88.31 153 GLY B O 1
ATOM 2540 N N . GLN B 1 154 ? 16.203 17.953 10.008 1 89.31 154 GLN B N 1
ATOM 2541 C CA . GLN B 1 154 ? 15.383 19.016 10.594 1 89.31 154 GLN B CA 1
ATOM 2542 C C . GLN B 1 154 ? 14.023 19.094 9.906 1 89.31 154 GLN B C 1
ATOM 2544 O O . GLN B 1 154 ? 12.992 19.219 10.57 1 89.31 154 GLN B O 1
ATOM 2549 N N . ARG B 1 155 ? 14.047 19.031 8.656 1 88.75 155 ARG B N 1
ATOM 2550 C CA . ARG B 1 155 ? 12.797 19.078 7.902 1 88.75 155 ARG B CA 1
ATOM 2551 C C . ARG B 1 155 ? 11.906 17.891 8.25 1 88.75 155 ARG B C 1
ATOM 2553 O O . ARG B 1 155 ? 10.688 18.031 8.359 1 88.75 155 ARG B O 1
ATOM 2560 N N . LEU B 1 156 ? 12.57 16.734 8.398 1 90.56 156 LEU B N 1
ATOM 2561 C CA . LEU B 1 156 ? 11.805 15.547 8.766 1 90.56 156 LEU B CA 1
ATOM 2562 C C . LEU B 1 156 ? 11.18 15.711 10.148 1 90.56 156 LEU B C 1
ATOM 2564 O O . LEU B 1 156 ? 10.016 15.352 10.344 1 90.56 156 LEU B O 1
ATOM 2568 N N . SER B 1 157 ? 11.922 16.234 11.039 1 91.44 157 SER B N 1
ATOM 2569 C CA . SER B 1 157 ? 11.406 16.453 12.383 1 91.44 157 SER B CA 1
ATOM 2570 C C . SER B 1 157 ? 10.188 17.359 12.367 1 91.44 157 SER B C 1
ATOM 2572 O O . SER B 1 157 ? 9.188 17.094 13.047 1 91.44 157 SER B O 1
ATOM 2574 N N . GLU B 1 158 ? 10.258 18.359 11.656 1 89.94 158 GLU B N 1
ATOM 2575 C CA . GLU B 1 158 ? 9.141 19.297 11.539 1 89.94 158 GLU B CA 1
ATOM 2576 C C . GLU B 1 158 ? 7.922 18.625 10.922 1 89.94 158 GLU B C 1
ATOM 2578 O O . GLU B 1 158 ? 6.797 18.797 11.398 1 89.94 158 GLU B O 1
ATOM 2583 N N . TYR B 1 159 ? 8.18 17.938 9.922 1 89.38 159 TYR B N 1
ATOM 2584 C CA . TYR B 1 159 ? 7.105 17.203 9.242 1 89.38 159 TYR B CA 1
ATOM 2585 C C . TYR B 1 159 ? 6.422 16.234 10.195 1 89.38 159 TYR B C 1
ATOM 2587 O O . TYR B 1 159 ? 5.191 16.188 10.273 1 89.38 159 TYR B O 1
ATOM 2595 N N . MET B 1 160 ? 7.195 15.438 10.891 1 91.5 160 MET B N 1
ATOM 2596 C CA . MET B 1 160 ? 6.656 14.453 11.828 1 91.5 160 MET B CA 1
ATOM 2597 C C . MET B 1 160 ? 5.84 15.141 12.922 1 91.5 160 MET B C 1
ATOM 2599 O O . MET B 1 160 ? 4.809 14.617 13.352 1 91.5 160 MET B O 1
ATOM 2603 N N . ASN B 1 161 ? 6.281 16.219 13.344 1 90 161 ASN B N 1
ATOM 2604 C CA . ASN B 1 161 ? 5.559 16.984 14.352 1 90 161 ASN B CA 1
ATOM 2605 C C . ASN B 1 161 ? 4.203 17.453 13.844 1 90 161 ASN B C 1
ATOM 2607 O O . ASN B 1 161 ? 3.201 17.375 14.555 1 90 161 ASN B O 1
ATOM 2611 N N . ILE B 1 162 ? 4.184 17.922 12.664 1 89.19 162 ILE B N 1
ATOM 2612 C CA . ILE B 1 162 ? 2.934 18.359 12.055 1 89.19 162 ILE B CA 1
ATOM 2613 C C . ILE B 1 162 ? 1.948 17.203 11.992 1 89.19 162 ILE B C 1
ATOM 2615 O O . ILE B 1 162 ? 0.792 17.328 12.398 1 89.19 162 ILE B O 1
ATOM 2619 N N . MET B 1 163 ? 2.428 16.109 11.578 1 91.06 163 MET B N 1
ATOM 2620 C CA . MET B 1 163 ? 1.562 14.953 11.391 1 91.06 163 MET B CA 1
ATOM 2621 C C . MET B 1 163 ? 1.022 14.453 12.719 1 91.06 163 MET B C 1
ATOM 2623 O O . MET B 1 163 ? -0.107 13.961 12.797 1 91.06 163 MET B O 1
ATOM 2627 N N . ARG B 1 164 ? 1.775 14.523 13.711 1 89.69 164 ARG B N 1
ATOM 2628 C CA . ARG B 1 164 ? 1.379 14.023 15.031 1 89.69 164 ARG B CA 1
ATOM 2629 C C . ARG B 1 164 ? 0.351 14.945 15.672 1 89.69 164 ARG B C 1
ATOM 2631 O O . ARG B 1 164 ? -0.317 14.57 16.641 1 89.69 164 ARG B O 1
ATOM 2638 N N . ASN B 1 165 ? 0.204 16.109 15.141 1 89.56 165 ASN B N 1
ATOM 2639 C CA . ASN B 1 165 ? -0.648 17.094 15.797 1 89.56 165 ASN B CA 1
ATOM 2640 C C . ASN B 1 165 ? -1.812 17.516 14.906 1 89.56 165 ASN B C 1
ATOM 2642 O O . ASN B 1 165 ? -2.389 18.578 15.094 1 89.56 165 ASN B O 1
ATOM 2646 N N . LEU B 1 166 ? -2.117 16.703 14.023 1 90.31 166 LEU B N 1
ATOM 2647 C CA . LEU B 1 166 ? -3.275 16.969 13.172 1 90.31 166 LEU B CA 1
ATOM 2648 C C . LEU B 1 166 ? -4.57 16.844 13.969 1 90.31 166 LEU B C 1
ATOM 2650 O O . LEU B 1 166 ? -4.609 16.188 15.008 1 90.31 166 LEU B O 1
ATOM 2654 N N . PRO B 1 167 ? -5.633 17.531 13.453 1 90.62 167 PRO B N 1
ATOM 2655 C CA . PRO B 1 167 ? -6.938 17.297 14.07 1 90.62 167 PRO B CA 1
ATOM 2656 C C . PRO B 1 167 ? -7.359 15.82 14.008 1 90.62 167 PRO B C 1
ATOM 2658 O O . PRO B 1 167 ? -7.297 15.211 12.938 1 90.62 167 PRO B O 1
ATOM 2661 N N . ARG B 1 168 ? -7.781 15.312 15.141 1 89.62 168 ARG B N 1
ATOM 2662 C CA . ARG B 1 168 ? -8.164 13.914 15.242 1 89.62 168 ARG B CA 1
ATOM 2663 C C . ARG B 1 168 ? -9.625 13.711 14.852 1 89.62 168 ARG B C 1
ATOM 2665 O O . ARG B 1 168 ? -10.453 14.602 15.062 1 89.62 168 ARG B O 1
ATOM 2672 N N . ASN B 1 169 ? -9.805 12.562 14.273 1 86.25 169 ASN B N 1
ATOM 2673 C CA . ASN B 1 169 ? -11.211 12.227 14.078 1 86.25 169 ASN B CA 1
ATOM 2674 C C . ASN B 1 169 ? -11.867 11.805 15.391 1 86.25 169 ASN B C 1
ATOM 2676 O O . ASN B 1 169 ? -11.188 11.594 16.391 1 86.25 169 ASN B O 1
ATOM 2680 N N . GLN B 1 170 ? -13.141 11.75 15.438 1 72.81 170 GLN B N 1
ATOM 2681 C CA . GLN B 1 170 ? -13.914 11.578 16.672 1 72.81 170 GLN B CA 1
ATOM 2682 C C . GLN B 1 170 ? -13.594 10.242 17.328 1 72.81 170 GLN B C 1
ATOM 2684 O O . GLN B 1 170 ? -13.695 10.117 18.547 1 72.81 170 GLN B O 1
ATOM 2689 N N . LEU B 1 171 ? -13.125 9.352 16.531 1 73.44 171 LEU B N 1
ATOM 2690 C CA . LEU B 1 171 ? -12.977 7.992 17.047 1 73.44 171 LEU B CA 1
ATOM 2691 C C . LEU B 1 171 ? -11.562 7.766 17.578 1 73.44 171 LEU B C 1
ATOM 2693 O O . LEU B 1 171 ? -11.297 6.766 18.25 1 73.44 171 LEU B O 1
ATOM 2697 N N . ALA B 1 172 ? -10.727 8.742 17.328 1 79.5 172 ALA B N 1
ATOM 2698 C CA . ALA B 1 172 ? -9.32 8.469 17.625 1 79.5 172 ALA B CA 1
ATOM 2699 C C . ALA B 1 172 ? -8.875 9.18 18.891 1 79.5 172 ALA B C 1
ATOM 2701 O O . ALA B 1 172 ? -9.203 10.352 19.109 1 79.5 172 ALA B O 1
ATOM 2702 N N . ASP B 1 173 ? -8.164 8.477 19.766 1 77.88 173 ASP B N 1
ATOM 2703 C CA . ASP B 1 173 ? -7.617 9.07 20.984 1 77.88 173 ASP B CA 1
ATOM 2704 C C . ASP B 1 173 ? -6.316 9.812 20.703 1 77.88 173 ASP B C 1
ATOM 2706 O O . ASP B 1 173 ? -6.031 10.836 21.312 1 77.88 173 ASP B O 1
ATOM 2710 N N . ARG B 1 174 ? -5.609 9.266 19.781 1 80.25 174 ARG B N 1
ATOM 2711 C CA . ARG B 1 174 ? -4.355 9.883 19.375 1 80.25 174 ARG B CA 1
ATOM 2712 C C . ARG B 1 174 ? -4.031 9.539 17.922 1 80.25 174 ARG B C 1
ATOM 2714 O O . ARG B 1 174 ? -4.531 8.547 17.391 1 80.25 174 ARG B O 1
ATOM 2721 N N . LEU B 1 175 ? -3.211 10.445 17.391 1 82 175 LEU B N 1
ATOM 2722 C CA . LEU B 1 175 ? -2.727 10.156 16.047 1 82 175 LEU B CA 1
ATOM 2723 C C . LEU B 1 175 ? -1.512 9.234 16.078 1 82 175 LEU B C 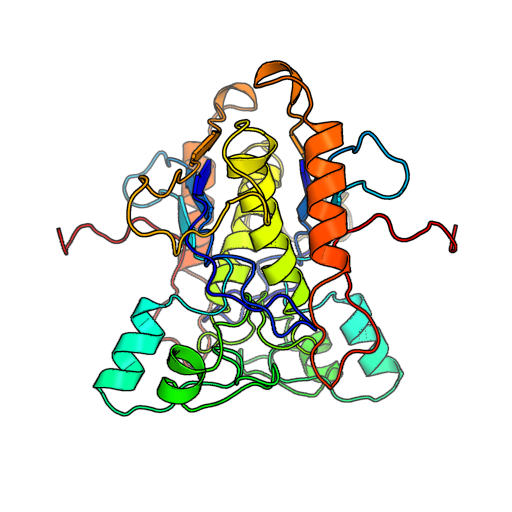1
ATOM 2725 O O . LEU B 1 175 ? -0.771 9.227 17.078 1 82 175 LEU B O 1
ATOM 2729 N N . LYS B 1 176 ? -1.493 8.383 15.109 1 83.38 176 LYS B N 1
ATOM 2730 C CA . LYS B 1 176 ? -0.331 7.512 14.969 1 83.38 176 LYS B CA 1
ATOM 2731 C C . LYS B 1 176 ? 0.429 7.805 13.68 1 83.38 176 LYS B C 1
ATOM 2733 O O . LYS B 1 176 ? -0.179 8 12.625 1 83.38 176 LYS B O 1
ATOM 2738 N N . VAL B 1 177 ? 1.686 8.031 13.836 1 85.81 177 VAL B N 1
ATOM 2739 C CA . VAL B 1 177 ? 2.574 8.203 12.688 1 85.81 177 VAL B CA 1
ATOM 2740 C C . VAL B 1 177 ? 3.592 7.066 12.648 1 85.81 177 VAL B C 1
ATOM 2742 O O . VAL B 1 177 ? 3.871 6.441 13.68 1 85.81 177 VAL B O 1
ATOM 2745 N N . PRO B 1 178 ? 4 6.719 11.398 1 84.88 178 PRO B N 1
ATOM 2746 C CA . PRO B 1 178 ? 5.066 5.715 11.328 1 84.88 178 PRO B CA 1
ATOM 2747 C C . PRO B 1 178 ? 6.285 6.098 12.164 1 84.88 178 PRO B C 1
ATOM 2749 O O . PRO B 1 178 ? 6.914 7.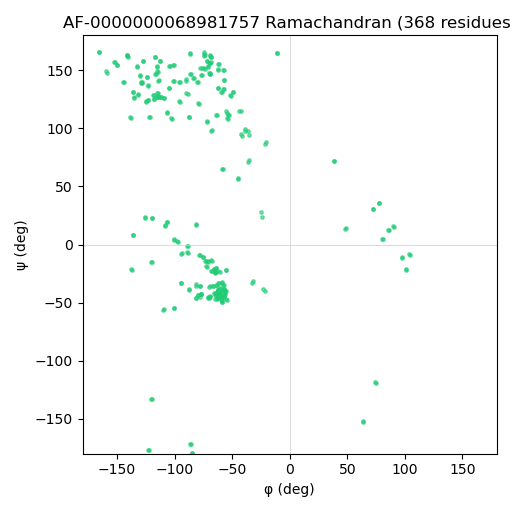129 11.914 1 84.88 178 PRO B O 1
ATOM 2752 N N . ARG B 1 179 ? 6.484 5.406 13.141 1 74.5 179 ARG B N 1
ATOM 2753 C CA . ARG B 1 179 ? 7.617 5.66 14.023 1 74.5 179 ARG B CA 1
ATOM 2754 C C . ARG B 1 179 ? 8.102 4.371 14.672 1 74.5 179 ARG B C 1
ATOM 2756 O O . ARG B 1 179 ? 7.434 3.34 14.602 1 74.5 179 ARG B O 1
ATOM 2763 N N . VAL B 1 180 ? 9.445 4.348 15.062 1 58.59 180 VAL B N 1
ATOM 2764 C CA . VAL B 1 180 ? 10.016 3.225 15.797 1 58.59 180 VAL B CA 1
ATOM 2765 C C . VAL B 1 180 ? 9.18 2.947 17.047 1 58.59 180 VAL B C 1
ATOM 2767 O O . VAL B 1 180 ? 8.852 3.867 17.797 1 58.59 180 VAL B O 1
ATOM 2770 N N . PRO B 1 181 ? 8.398 1.731 16.922 1 53.25 181 PRO B N 1
ATOM 2771 C CA . PRO B 1 181 ? 7.793 1.454 18.219 1 53.25 181 PRO B CA 1
ATOM 2772 C C . PRO B 1 181 ? 8.758 1.674 19.391 1 53.25 181 PRO B C 1
ATOM 2774 O O . PRO B 1 181 ? 9.969 1.491 19.234 1 53.25 181 PRO B O 1
ATOM 2777 N N . ILE B 1 182 ? 8.523 2.527 20.156 1 41.5 182 ILE B N 1
ATOM 2778 C CA . ILE B 1 182 ? 9.344 2.582 21.359 1 41.5 182 ILE B CA 1
ATOM 2779 C C . ILE B 1 182 ? 9.68 1.164 21.812 1 41.5 182 ILE B C 1
ATOM 2781 O O . ILE B 1 182 ? 8.805 0.3 21.875 1 41.5 182 ILE B O 1
ATOM 2785 N N . LEU B 1 183 ? 10.828 0.694 21.453 1 34.78 183 LEU B N 1
ATOM 2786 C CA . LEU B 1 183 ? 11.414 -0.485 22.094 1 34.78 183 LEU B CA 1
ATOM 2787 C C . LEU B 1 183 ? 10.859 -0.676 23.5 1 34.78 183 LEU B C 1
ATOM 2789 O O . LEU B 1 183 ? 11.516 -0.311 24.484 1 34.78 183 LEU B O 1
ATOM 2793 N N . LYS B 1 184 ? 9.773 -0.226 23.844 1 32.62 184 LYS B N 1
ATOM 2794 C CA . LYS B 1 184 ? 9.531 -0.759 25.172 1 32.62 184 LYS B CA 1
ATOM 2795 C C . LYS B 1 184 ? 9.586 -2.283 25.188 1 32.62 184 LYS B C 1
ATOM 2797 O O . LYS B 1 184 ? 9.602 -2.906 26.25 1 32.62 184 LYS B O 1
ATOM 2802 N N . GLN B 1 185 ? 8.992 -2.949 24.172 1 29.86 185 GLN B N 1
ATOM 2803 C CA . GLN B 1 185 ? 8.875 -4.391 24.359 1 29.86 185 GLN B CA 1
ATOM 2804 C C . GLN B 1 185 ? 10.195 -5.098 24.062 1 29.86 185 GLN B C 1
ATOM 2806 O O . GLN B 1 185 ? 10.25 -6.328 24.031 1 29.86 185 GLN B O 1
ATOM 2811 N N . LEU B 1 186 ? 11.211 -4.453 23.531 1 26.2 186 LEU B N 1
ATOM 2812 C CA . LEU B 1 186 ? 12.336 -5.309 23.891 1 26.2 186 LEU B CA 1
ATOM 2813 C C . LEU B 1 186 ? 12.664 -5.188 25.375 1 26.2 186 LEU B C 1
ATOM 2815 O O . LEU B 1 186 ? 12.594 -4.094 25.938 1 26.2 186 LEU B O 1
#

Radius of gyration: 20.28 Å; Cα contacts (8 Å, |Δi|>4): 898; chains: 2; bounding box: 50×63×52 Å

Organism: Fasciola gigantica (NCBI:txid46835)

Nearest PDB structures (foldseek):
  4h8a-assembly1_A  TM=9.190E-01  e=3.941E-13  Escherichia coli
  4fju-assembly1_B  TM=9.216E-01  e=1.480E-12  Escherichia coli str. K-12 substr. DH10B
  1xrh-assembly1_B  TM=9.055E-01  e=9.521E-13  Escherichia coli
  1z2i-assembly1_B  TM=8.746E-01  e=4.734E-11  Agrobacterium tumefaciens
  1wtj-assembly1_A  TM=8.137E-01  e=1.948E-09  Pseudomonas syringae pv. tomato